Protein AF-A0A538ERB1-F1 (afdb_monomer_lite)

Radius of gyration: 22.75 Å; chains: 1; bounding box: 58×36×67 Å

pLDDT: mean 73.09, std 12.33, range [39.16, 92.81]

Secondary structure (DSSP, 8-state):
-----------HHHHHHHHHHHHHHHHHHHHHHHHHHHH--SHHHHHHHHHHHHHHHHHHHHHHT-HHHHHHHHHHHHHHHHTT---TTHHHHHHHHHHHHHHHHHHHHHHHHHSSTHHHHHHHHHHHHHHHHHHHHHHHHHHHHHHHHHHHHHHHHHHHHHTT---HHHHHHHHHS-HHHHHHHHHHHTTT--STTHHHHHHHHHHHH---HHHHHHHHHHHHHHHTS-S-HHHHTHHHH-

Structure (mmCIF, N/CA/C/O backbone):
data_AF-A0A538ERB1-F1
#
_entry.id   AF-A0A538ERB1-F1
#
loop_
_atom_site.group_PDB
_atom_site.id
_atom_site.type_symbol
_atom_site.label_atom_id
_atom_site.label_alt_id
_atom_site.label_comp_id
_atom_site.label_asym_id
_atom_site.label_entity_id
_atom_site.label_seq_id
_atom_site.pdbx_PDB_ins_code
_atom_site.Cartn_x
_atom_site.Cartn_y
_atom_site.Cartn_z
_atom_site.occupancy
_atom_site.B_iso_or_equiv
_atom_site.auth_seq_id
_atom_site.auth_comp_id
_atom_site.auth_asym_id
_atom_site.auth_atom_id
_atom_site.pdbx_PDB_model_num
ATOM 1 N N . MET A 1 1 ? -31.611 -10.141 26.441 1.00 48.50 1 MET A N 1
ATOM 2 C CA . MET A 1 1 ? -30.825 -10.683 25.314 1.00 48.50 1 MET A CA 1
ATOM 3 C C . MET A 1 1 ? -31.776 -11.060 24.185 1.00 48.50 1 MET A C 1
ATOM 5 O O . MET A 1 1 ? -32.546 -11.992 24.370 1.00 48.50 1 MET A O 1
ATOM 9 N N . PRO A 1 2 ? -31.724 -10.388 23.029 1.00 40.97 2 PRO A N 1
ATOM 10 C CA . PRO A 1 2 ? -31.857 -11.066 21.752 1.00 40.97 2 PRO A CA 1
ATOM 11 C C . PRO A 1 2 ? -30.482 -11.048 21.083 1.00 40.97 2 PRO A C 1
ATOM 13 O O . PRO A 1 2 ? -29.950 -9.987 20.757 1.00 40.97 2 PRO A O 1
ATOM 16 N N . GLY A 1 3 ? -29.883 -12.230 20.941 1.00 46.34 3 GLY A N 1
ATOM 17 C CA . GLY A 1 3 ? -28.671 -12.429 20.157 1.00 46.34 3 GLY A CA 1
ATOM 18 C C . GLY A 1 3 ? -28.975 -12.150 18.692 1.00 46.34 3 GLY A C 1
ATOM 19 O O . GLY A 1 3 ? -29.448 -13.027 17.976 1.00 46.34 3 GLY A O 1
ATOM 20 N N . GLY A 1 4 ? -28.740 -10.914 18.259 1.00 39.16 4 GLY A N 1
ATOM 21 C CA . GLY A 1 4 ? -28.732 -10.573 16.847 1.00 39.16 4 GLY A CA 1
ATOM 22 C C . GLY A 1 4 ? -27.549 -11.277 16.203 1.00 39.16 4 GLY A C 1
ATOM 23 O O . GLY A 1 4 ? -26.403 -10.877 16.399 1.00 39.16 4 GLY A O 1
ATOM 24 N N . THR A 1 5 ? -27.817 -12.339 15.452 1.00 44.59 5 THR A N 1
ATOM 25 C CA . THR A 1 5 ? -26.859 -12.878 14.498 1.00 44.59 5 THR A CA 1
ATOM 26 C C . THR A 1 5 ? -26.503 -11.743 13.541 1.00 44.59 5 THR A C 1
ATOM 28 O O . THR A 1 5 ? -27.314 -11.321 12.719 1.00 44.59 5 THR A O 1
ATOM 31 N N . VAL A 1 6 ? -25.296 -11.187 13.670 1.00 51.69 6 VAL A N 1
ATOM 32 C CA . VAL A 1 6 ? -24.748 -10.290 12.651 1.00 51.69 6 VAL A CA 1
ATOM 33 C C . VAL A 1 6 ? -24.529 -11.161 11.425 1.00 51.69 6 VAL A C 1
ATOM 35 O O . VAL A 1 6 ? -23.493 -11.803 11.272 1.00 51.69 6 VAL A O 1
ATOM 38 N N . THR A 1 7 ? -25.538 -11.259 10.566 1.00 48.78 7 THR A N 1
ATOM 39 C CA . THR A 1 7 ? -25.387 -11.914 9.276 1.00 48.78 7 THR A CA 1
ATOM 40 C C . THR A 1 7 ? -24.384 -11.083 8.487 1.00 48.78 7 THR A C 1
ATOM 42 O O . THR A 1 7 ? -24.706 -9.988 8.023 1.00 48.78 7 THR A O 1
ATOM 45 N N . LEU A 1 8 ? -23.156 -11.592 8.357 1.00 58.25 8 LEU A N 1
ATOM 46 C CA . LEU A 1 8 ? -22.090 -11.077 7.491 1.00 58.25 8 LEU A CA 1
ATOM 47 C C . LEU A 1 8 ? -22.465 -11.274 6.010 1.00 58.25 8 LEU A C 1
ATOM 49 O O . LEU A 1 8 ? -21.729 -11.864 5.222 1.00 58.25 8 LEU A O 1
ATOM 53 N N . GLN A 1 9 ? -23.659 -10.838 5.618 1.00 72.44 9 GLN A N 1
ATOM 54 C CA . GLN A 1 9 ? -24.102 -10.895 4.240 1.00 72.44 9 GLN A CA 1
ATOM 55 C C . GLN A 1 9 ? -23.585 -9.659 3.515 1.00 72.44 9 GLN A C 1
ATOM 57 O O . GLN A 1 9 ? -23.969 -8.520 3.790 1.00 72.44 9 GLN A O 1
ATOM 62 N N . TRP A 1 10 ? -22.679 -9.916 2.578 1.00 75.00 10 TRP A N 1
ATOM 63 C CA . TRP A 1 10 ? -22.166 -8.923 1.652 1.00 75.00 10 TRP A CA 1
ATOM 64 C C . TRP A 1 10 ? -23.320 -8.401 0.798 1.00 75.00 10 TRP A C 1
ATOM 66 O O . TRP A 1 10 ? -24.007 -9.176 0.120 1.00 75.00 10 TRP A O 1
ATOM 76 N N . THR A 1 11 ? -23.510 -7.089 0.823 1.00 85.44 11 THR A N 1
ATOM 77 C CA . THR A 1 11 ? -24.457 -6.367 -0.028 1.00 85.44 11 THR A CA 1
ATOM 78 C C . THR A 1 11 ? -24.036 -6.472 -1.493 1.00 85.44 11 THR A C 1
ATOM 80 O O . THR A 1 11 ? -22.859 -6.664 -1.806 1.00 85.44 11 THR A O 1
ATOM 83 N N . ALA A 1 12 ? -24.985 -6.309 -2.416 1.00 84.38 12 ALA A N 1
ATOM 84 C CA . ALA A 1 12 ? -24.693 -6.323 -3.851 1.00 84.38 12 ALA A CA 1
ATOM 85 C C . ALA A 1 12 ? -23.616 -5.287 -4.234 1.00 84.38 12 ALA A C 1
ATOM 87 O O . ALA A 1 12 ? -22.690 -5.601 -4.977 1.00 84.38 12 ALA A O 1
ATOM 88 N N . ALA A 1 13 ? -23.672 -4.088 -3.645 1.00 83.00 13 ALA A N 1
ATOM 89 C CA . ALA A 1 13 ? -22.680 -3.037 -3.867 1.00 83.00 13 ALA A CA 1
ATOM 90 C C . ALA A 1 13 ? -21.261 -3.444 -3.427 1.00 83.00 13 ALA A C 1
ATOM 92 O O . ALA A 1 13 ? -20.282 -3.073 -4.069 1.00 83.00 13 ALA A O 1
ATOM 93 N N . GLU A 1 14 ? -21.124 -4.217 -2.349 1.00 82.75 14 GLU A N 1
ATOM 94 C CA . GLU A 1 14 ? -19.817 -4.702 -1.892 1.00 82.75 14 GLU A CA 1
ATOM 95 C C . GLU A 1 14 ? -19.271 -5.807 -2.774 1.00 82.75 14 GLU A C 1
ATOM 97 O O . GLU A 1 14 ? -18.076 -5.818 -3.046 1.00 82.75 14 GLU A O 1
ATOM 102 N N . ARG A 1 15 ? -20.139 -6.701 -3.256 1.00 86.31 15 ARG A N 1
ATOM 103 C CA . ARG A 1 15 ? -19.747 -7.748 -4.204 1.00 86.31 15 ARG A CA 1
ATOM 104 C C . ARG A 1 15 ? -19.236 -7.137 -5.503 1.00 86.31 15 ARG A C 1
ATOM 106 O O . ARG A 1 15 ? -18.187 -7.555 -5.968 1.00 86.31 15 ARG A O 1
ATOM 113 N N . VAL A 1 16 ? -19.908 -6.102 -6.014 1.00 88.12 16 VAL A N 1
ATOM 114 C CA . VAL A 1 16 ? -19.471 -5.354 -7.208 1.00 88.12 16 VAL A CA 1
ATOM 115 C C . VAL A 1 16 ? -18.130 -4.647 -6.976 1.00 88.12 16 VAL A C 1
ATOM 117 O O . VAL A 1 16 ? -17.252 -4.663 -7.835 1.00 88.12 16 VAL A O 1
ATOM 120 N N . ARG A 1 17 ? -17.929 -4.038 -5.801 1.00 85.50 17 ARG A N 1
ATOM 121 C CA . ARG A 1 17 ? -16.639 -3.413 -5.460 1.00 85.50 17 ARG A CA 1
ATOM 122 C C . ARG A 1 17 ? -15.519 -4.442 -5.353 1.00 85.50 17 ARG A C 1
ATOM 124 O O . ARG A 1 17 ? -14.443 -4.219 -5.894 1.00 85.50 17 ARG A O 1
ATOM 131 N N . LEU A 1 18 ? -15.773 -5.560 -4.678 1.00 88.38 18 LEU A N 1
ATOM 132 C CA . LEU A 1 18 ? -14.814 -6.651 -4.536 1.00 88.38 18 LEU A CA 1
ATOM 133 C C . LEU A 1 18 ? -14.472 -7.259 -5.900 1.00 88.38 18 LEU A C 1
ATOM 135 O O . LEU A 1 18 ? -13.298 -7.458 -6.193 1.00 88.38 18 LEU A O 1
ATOM 139 N N . SER A 1 19 ? -15.471 -7.495 -6.754 1.00 90.00 19 SER A N 1
ATOM 140 C CA . SER A 1 19 ? -15.237 -8.011 -8.102 1.00 90.00 19 SER A CA 1
ATOM 141 C C . SER A 1 19 ? -14.423 -7.034 -8.943 1.00 90.00 19 SER A C 1
ATOM 143 O O . SER A 1 19 ? -13.535 -7.472 -9.659 1.00 90.00 19 SER A O 1
ATOM 145 N N . GLY A 1 20 ? -14.659 -5.722 -8.821 1.00 91.50 20 GLY A N 1
ATOM 146 C CA . GLY A 1 20 ? -13.842 -4.698 -9.482 1.00 91.50 20 GLY A CA 1
ATOM 147 C C . GLY A 1 20 ? -12.380 -4.706 -9.021 1.00 91.50 20 GLY A C 1
ATOM 148 O O . GLY A 1 20 ? -11.473 -4.633 -9.848 1.00 91.50 20 GLY A O 1
ATOM 149 N N . ILE A 1 21 ? -12.143 -4.862 -7.714 1.00 90.69 21 ILE A N 1
ATOM 150 C CA . ILE A 1 21 ? -10.794 -5.006 -7.144 1.00 90.69 21 ILE A CA 1
ATOM 151 C C . ILE A 1 21 ? -10.100 -6.246 -7.716 1.00 90.69 21 ILE A C 1
ATOM 153 O O . ILE A 1 21 ? -9.012 -6.134 -8.276 1.00 90.69 21 ILE A O 1
ATOM 157 N N . VAL A 1 22 ? -10.743 -7.414 -7.626 1.00 91.12 22 VAL A N 1
ATOM 158 C CA . VAL A 1 22 ? -10.180 -8.678 -8.124 1.00 91.12 22 VAL A CA 1
ATOM 159 C C . VAL A 1 22 ? -9.929 -8.606 -9.629 1.00 91.12 22 VAL A C 1
ATOM 161 O O . VAL A 1 22 ? -8.850 -8.973 -10.081 1.00 91.12 22 VAL A O 1
ATOM 164 N N . ALA A 1 23 ? -10.878 -8.072 -10.401 1.00 92.81 23 ALA A N 1
ATOM 165 C CA . ALA A 1 23 ? -10.728 -7.901 -11.842 1.00 92.81 23 ALA A CA 1
ATOM 166 C C . ALA A 1 23 ? -9.528 -7.012 -12.195 1.00 92.81 23 ALA A C 1
ATOM 168 O O . ALA A 1 23 ? -8.791 -7.333 -13.121 1.00 92.81 23 ALA A O 1
ATOM 169 N N . THR A 1 24 ? -9.295 -5.936 -11.436 1.00 91.06 24 THR A N 1
ATOM 170 C CA . THR A 1 24 ? -8.144 -5.045 -11.654 1.00 91.06 24 THR A CA 1
ATOM 171 C C . THR A 1 24 ? -6.827 -5.773 -11.382 1.00 91.06 24 THR A C 1
ATOM 173 O O . THR A 1 24 ? -5.917 -5.709 -12.201 1.00 91.06 24 THR A O 1
ATOM 176 N N . VAL A 1 25 ? -6.732 -6.515 -10.273 1.00 89.19 25 VAL A N 1
ATOM 177 C CA . VAL A 1 25 ? -5.529 -7.296 -9.920 1.00 89.19 25 VAL A CA 1
ATOM 178 C C . VAL A 1 25 ? -5.225 -8.362 -10.974 1.00 89.19 25 VAL A C 1
ATOM 180 O O . VAL A 1 25 ? -4.077 -8.505 -11.401 1.00 89.19 25 VAL A O 1
ATOM 183 N N . VAL A 1 26 ? -6.254 -9.082 -11.429 1.00 89.94 26 VAL A N 1
ATOM 184 C CA . VAL A 1 26 ? -6.122 -10.083 -12.496 1.00 89.94 26 VAL A CA 1
ATOM 185 C C . VAL A 1 26 ? -5.686 -9.421 -13.802 1.00 89.94 26 VAL A C 1
ATOM 187 O O . VAL A 1 26 ? -4.769 -9.918 -14.447 1.00 89.94 26 VAL A O 1
ATOM 190 N N . ALA A 1 27 ? -6.285 -8.289 -14.180 1.00 89.81 27 ALA A N 1
ATOM 191 C CA . ALA A 1 27 ? -5.921 -7.572 -15.399 1.00 89.81 27 ALA A CA 1
ATOM 192 C C . ALA A 1 27 ? -4.461 -7.088 -15.383 1.00 89.81 27 ALA A C 1
ATOM 194 O O . ALA A 1 27 ? -3.771 -7.235 -16.389 1.00 89.81 27 ALA A O 1
ATOM 195 N N . LEU A 1 28 ? -3.974 -6.568 -14.249 1.00 86.50 28 LEU A N 1
ATOM 196 C CA . LEU A 1 28 ? -2.575 -6.154 -14.088 1.00 86.50 28 LEU A CA 1
ATOM 197 C C . LEU A 1 28 ? -1.613 -7.339 -14.222 1.00 86.50 28 LEU A C 1
ATOM 199 O O . LEU A 1 28 ? -0.644 -7.252 -14.972 1.00 86.50 28 LEU A O 1
ATOM 203 N N . ASN A 1 29 ? -1.931 -8.473 -13.590 1.00 85.06 29 ASN A N 1
ATOM 204 C CA . ASN A 1 29 ? -1.136 -9.695 -13.722 1.00 85.06 29 ASN A CA 1
ATOM 205 C C . ASN A 1 29 ? -1.105 -10.186 -15.173 1.00 85.06 29 ASN A C 1
ATOM 207 O O . ASN A 1 29 ? -0.035 -10.442 -15.719 1.00 85.06 29 ASN A O 1
ATOM 211 N N . VAL A 1 30 ? -2.268 -10.279 -15.824 1.00 87.38 30 VAL A N 1
ATOM 212 C CA . VAL A 1 30 ? -2.358 -10.687 -17.233 1.00 87.38 30 VAL A CA 1
ATOM 213 C C . VAL A 1 30 ? -1.543 -9.747 -18.119 1.00 87.38 30 VAL A C 1
ATOM 215 O O . VAL A 1 30 ? -0.826 -10.226 -18.995 1.00 87.38 30 VAL A O 1
ATOM 218 N N . ALA A 1 31 ? -1.593 -8.434 -17.881 1.00 85.81 31 ALA A N 1
ATOM 219 C CA . ALA A 1 31 ? -0.782 -7.466 -18.611 1.00 85.81 31 ALA A CA 1
ATOM 220 C C . ALA A 1 31 ? 0.724 -7.688 -18.386 1.00 85.81 31 ALA A C 1
ATOM 222 O O . ALA A 1 31 ? 1.470 -7.742 -19.363 1.00 85.81 31 ALA A O 1
ATOM 223 N N . GLY A 1 32 ? 1.162 -7.882 -17.137 1.00 81.06 32 GLY A N 1
ATOM 224 C CA . GLY A 1 32 ? 2.560 -8.157 -16.791 1.00 81.06 32 GLY A CA 1
ATOM 225 C C . GLY A 1 32 ? 3.095 -9.426 -17.463 1.00 81.06 32 GLY A C 1
ATOM 226 O O . GLY A 1 32 ? 4.120 -9.381 -18.144 1.00 81.06 32 GLY A O 1
ATOM 227 N N . TRP A 1 33 ? 2.353 -10.534 -17.368 1.00 79.44 33 TRP A N 1
ATOM 228 C CA . TRP A 1 33 ? 2.701 -11.804 -18.017 1.00 79.44 33 TRP A CA 1
ATOM 229 C C . TRP A 1 33 ? 2.681 -11.714 -19.546 1.00 79.44 33 TRP A C 1
ATOM 231 O O . TRP A 1 33 ? 3.584 -12.225 -20.205 1.00 79.44 33 TRP A O 1
ATOM 241 N N . SER A 1 34 ? 1.691 -11.034 -20.129 1.00 82.38 34 SER A N 1
ATOM 242 C CA . SER A 1 34 ? 1.611 -10.852 -21.586 1.00 82.38 34 SER A CA 1
ATOM 243 C C . SER A 1 34 ? 2.798 -10.048 -22.111 1.00 82.38 34 SER A C 1
ATOM 245 O O . SER A 1 34 ? 3.383 -10.394 -23.135 1.00 82.38 34 SER A O 1
ATOM 247 N N . LEU A 1 35 ? 3.189 -8.998 -21.388 1.00 78.50 35 LEU A N 1
ATOM 248 C CA . LEU A 1 35 ? 4.326 -8.153 -21.733 1.00 78.50 35 LEU A CA 1
ATOM 249 C C . LEU A 1 35 ? 5.656 -8.911 -21.579 1.00 78.50 35 LEU A C 1
ATOM 251 O O . LEU A 1 35 ? 6.529 -8.791 -22.438 1.00 78.50 35 LEU A O 1
ATOM 255 N N . TYR A 1 36 ? 5.779 -9.753 -20.548 1.00 75.50 36 TYR A N 1
ATOM 256 C CA . TYR A 1 36 ? 6.907 -10.669 -20.371 1.00 75.50 36 TYR A CA 1
ATOM 257 C C . TYR A 1 36 ? 7.042 -11.633 -21.560 1.00 75.50 36 TYR A C 1
ATOM 259 O O . TYR A 1 36 ? 8.113 -11.718 -22.165 1.00 75.50 36 TYR A O 1
ATOM 267 N N . LEU A 1 37 ? 5.957 -12.313 -21.944 1.00 76.81 37 LEU A N 1
ATOM 268 C CA . LEU A 1 37 ? 5.959 -13.274 -23.056 1.00 76.81 37 LEU A CA 1
ATOM 269 C C . LEU A 1 37 ? 6.217 -12.594 -24.407 1.00 76.81 37 LEU A C 1
ATOM 271 O O . LEU A 1 37 ? 6.881 -13.162 -25.268 1.00 76.81 37 LEU A O 1
ATOM 275 N N . TYR A 1 38 ? 5.736 -11.363 -24.589 1.00 79.00 38 TYR A N 1
ATOM 276 C CA . TYR A 1 38 ? 5.955 -10.603 -25.817 1.00 79.00 38 TYR A CA 1
ATOM 277 C C . TYR A 1 38 ? 7.434 -10.250 -26.042 1.00 79.00 38 TYR A C 1
ATOM 279 O O . TYR A 1 38 ? 7.918 -10.320 -27.172 1.00 79.00 38 TYR A O 1
ATOM 287 N N . TYR A 1 39 ? 8.174 -9.891 -24.988 1.00 72.50 39 TYR A N 1
ATOM 288 C CA . TYR A 1 39 ? 9.574 -9.461 -25.116 1.00 72.50 39 TYR A CA 1
ATOM 289 C C . TYR A 1 39 ? 10.609 -10.585 -24.975 1.00 72.50 39 TYR A C 1
ATOM 291 O O . TYR A 1 39 ? 11.764 -10.403 -25.361 1.00 72.50 39 TYR A O 1
ATOM 299 N N . THR A 1 40 ? 10.226 -11.760 -24.478 1.00 68.25 40 THR A N 1
ATOM 300 C CA . THR A 1 40 ? 11.132 -12.904 -24.294 1.00 68.25 40 THR A CA 1
ATOM 301 C C . THR A 1 40 ? 11.165 -13.809 -25.533 1.00 68.25 40 THR A C 1
ATOM 303 O O . THR A 1 40 ? 10.709 -14.945 -25.527 1.00 68.25 40 THR A O 1
ATOM 306 N N . GLN A 1 41 ? 11.743 -13.299 -26.626 1.00 67.12 41 GLN A N 1
ATOM 307 C CA . GLN A 1 41 ? 11.814 -14.000 -27.925 1.00 67.12 41 GLN A CA 1
ATOM 308 C C . GLN A 1 41 ? 12.958 -15.036 -28.030 1.00 67.12 41 GLN A C 1
ATOM 310 O O . GLN A 1 41 ? 13.049 -15.759 -29.020 1.00 67.12 41 GLN A O 1
ATOM 315 N N . SER A 1 42 ? 13.852 -15.125 -27.036 1.00 68.62 42 SER A N 1
ATOM 316 C CA . SER A 1 42 ? 14.953 -16.101 -26.995 1.00 68.62 42 SER A CA 1
ATOM 317 C C . SER A 1 42 ? 15.037 -16.792 -25.635 1.00 68.62 42 SER A C 1
ATOM 319 O O . SER A 1 42 ? 14.717 -16.193 -24.610 1.00 68.62 42 SER A O 1
ATOM 321 N N . LEU A 1 43 ? 15.503 -18.047 -25.607 1.00 66.56 43 LEU A N 1
ATOM 322 C CA . LEU A 1 43 ? 15.562 -18.855 -24.380 1.00 66.56 43 LEU A CA 1
ATOM 323 C C . LEU A 1 43 ? 16.476 -18.234 -23.306 1.00 66.56 43 LEU A C 1
ATOM 325 O O . LEU A 1 43 ? 16.177 -18.306 -22.117 1.00 66.56 43 LEU A O 1
ATOM 329 N N . THR A 1 44 ? 17.558 -17.573 -23.727 1.00 67.31 44 THR A N 1
ATOM 330 C CA . THR A 1 44 ? 18.505 -16.871 -22.847 1.00 67.31 44 THR A CA 1
ATOM 331 C C . THR A 1 44 ? 17.910 -15.591 -22.258 1.00 67.31 44 THR A C 1
ATOM 333 O O . THR A 1 44 ? 18.131 -15.289 -21.088 1.00 67.31 44 THR A O 1
ATOM 336 N N . ALA A 1 45 ? 17.129 -14.839 -23.043 1.00 64.75 45 ALA A N 1
ATOM 337 C CA . ALA A 1 45 ? 16.405 -13.676 -22.534 1.00 64.75 45 ALA A CA 1
ATOM 338 C C . ALA A 1 45 ? 15.254 -14.108 -21.612 1.00 64.75 45 ALA A C 1
ATOM 340 O O . ALA A 1 45 ? 15.058 -13.517 -20.554 1.00 64.75 45 ALA A O 1
ATOM 341 N N . ALA A 1 46 ? 14.539 -15.177 -21.976 1.00 67.56 46 ALA A N 1
ATOM 342 C CA . ALA A 1 46 ? 13.453 -15.744 -21.186 1.00 67.56 46 ALA A CA 1
ATOM 343 C C . ALA A 1 46 ? 13.926 -16.211 -19.803 1.00 67.56 46 ALA A C 1
ATOM 345 O O . ALA A 1 46 ? 13.273 -15.906 -18.807 1.00 67.56 46 ALA A O 1
ATOM 346 N N . SER A 1 47 ? 15.075 -16.892 -19.712 1.00 69.38 47 SER A N 1
ATOM 347 C CA . SER A 1 47 ? 15.605 -17.396 -18.438 1.00 69.38 47 SER A CA 1
ATOM 348 C C . SER A 1 47 ? 16.077 -16.279 -17.501 1.00 69.38 47 SER A C 1
ATOM 350 O O . SER A 1 47 ? 15.747 -16.303 -16.314 1.00 69.38 47 SER A O 1
ATOM 352 N N . ALA A 1 48 ? 16.771 -15.261 -18.022 1.00 68.75 48 ALA A N 1
ATOM 353 C CA . ALA A 1 48 ? 17.184 -14.096 -17.237 1.00 68.75 48 ALA A CA 1
ATOM 354 C C . ALA A 1 48 ? 15.972 -13.304 -16.710 1.00 68.75 48 ALA A C 1
ATOM 356 O O . ALA A 1 48 ? 15.913 -12.965 -15.526 1.00 68.75 48 ALA A O 1
ATOM 357 N N . PHE A 1 49 ? 14.963 -13.078 -17.558 1.00 68.94 49 PHE A N 1
ATOM 358 C CA . PHE A 1 49 ? 13.720 -12.430 -17.144 1.00 68.94 49 PHE A CA 1
ATOM 359 C C . PHE A 1 49 ? 12.889 -13.286 -16.189 1.00 68.94 49 PHE A C 1
ATOM 361 O O . PHE A 1 49 ? 12.253 -12.735 -15.296 1.00 68.94 49 PHE A O 1
ATOM 368 N N . ALA A 1 50 ? 12.876 -14.612 -16.347 1.00 74.75 50 ALA A N 1
ATOM 369 C CA . ALA A 1 50 ? 12.176 -15.509 -15.428 1.00 74.75 50 ALA A CA 1
ATOM 370 C C . ALA A 1 50 ? 12.783 -15.424 -14.023 1.00 74.75 50 ALA A C 1
ATOM 372 O O . ALA A 1 50 ? 12.048 -15.342 -13.040 1.00 74.75 50 ALA A O 1
ATOM 373 N N . GLY A 1 51 ? 14.117 -15.389 -13.927 1.00 76.62 51 GLY A N 1
ATOM 374 C CA . GLY A 1 51 ? 14.828 -15.200 -12.662 1.00 76.62 51 GLY A CA 1
ATOM 375 C C . GLY A 1 51 ? 14.526 -13.843 -12.023 1.00 76.62 51 GLY A C 1
ATOM 376 O O . GLY A 1 51 ? 14.136 -13.791 -10.857 1.00 76.62 51 GLY A O 1
ATOM 377 N N . ALA A 1 52 ? 14.633 -12.756 -12.794 1.00 74.50 52 ALA A N 1
ATOM 378 C CA . ALA A 1 52 ? 14.330 -11.406 -12.315 1.00 74.50 52 ALA A CA 1
ATOM 379 C C . ALA A 1 52 ? 12.856 -11.241 -11.907 1.00 74.50 52 ALA A C 1
ATOM 381 O O . ALA A 1 52 ? 12.580 -10.671 -10.858 1.00 74.50 52 ALA A O 1
ATOM 382 N N . GLY A 1 53 ? 11.918 -11.784 -12.690 1.00 76.75 53 GLY A N 1
ATOM 383 C CA . GLY A 1 53 ? 10.483 -11.761 -12.402 1.00 76.75 53 GLY A CA 1
ATOM 384 C C . GLY A 1 53 ? 10.109 -12.604 -11.185 1.00 76.75 53 GLY A C 1
ATOM 385 O O . GLY A 1 53 ? 9.332 -12.159 -10.349 1.00 76.75 53 GLY A O 1
ATOM 386 N N . THR A 1 54 ? 10.715 -13.783 -11.020 1.00 80.75 54 THR A N 1
ATOM 387 C CA . THR A 1 54 ? 10.506 -14.615 -9.822 1.00 80.75 54 THR A CA 1
ATOM 388 C C . THR A 1 54 ? 11.027 -13.910 -8.576 1.00 80.75 54 THR A C 1
ATOM 390 O O . THR A 1 54 ? 10.340 -13.864 -7.557 1.00 80.75 54 THR A O 1
ATOM 393 N N . LEU A 1 55 ? 12.226 -13.326 -8.656 1.00 80.94 55 LEU A N 1
ATOM 394 C CA . LEU A 1 55 ? 12.796 -12.558 -7.555 1.00 80.94 55 LEU A CA 1
ATOM 395 C C . LEU A 1 55 ? 11.924 -11.342 -7.232 1.00 80.94 55 LEU A C 1
ATOM 397 O O . LEU A 1 55 ? 11.636 -11.105 -6.064 1.00 80.94 55 LEU A O 1
ATOM 401 N N . ALA A 1 56 ? 11.453 -10.627 -8.254 1.00 78.56 56 ALA A N 1
ATOM 402 C CA . ALA A 1 56 ? 10.545 -9.503 -8.096 1.00 78.56 56 ALA A CA 1
ATOM 403 C C . ALA A 1 56 ? 9.247 -9.901 -7.394 1.00 78.56 56 ALA A C 1
ATOM 405 O O . ALA A 1 56 ? 8.861 -9.266 -6.418 1.00 78.56 56 ALA A O 1
ATOM 406 N N . TYR A 1 57 ? 8.638 -11.005 -7.819 1.00 81.50 57 TYR A N 1
ATOM 407 C CA . TYR A 1 57 ? 7.404 -11.523 -7.241 1.00 81.50 57 TYR A CA 1
ATOM 408 C C . TYR A 1 57 ? 7.584 -11.944 -5.775 1.00 81.50 57 TYR A C 1
ATOM 410 O O . TYR A 1 57 ? 6.780 -11.593 -4.915 1.00 81.50 57 TYR A O 1
ATOM 418 N N . VAL A 1 58 ? 8.675 -12.647 -5.449 1.00 86.06 58 VAL A N 1
ATOM 419 C CA . VAL A 1 58 ? 8.980 -13.056 -4.066 1.00 86.06 58 VAL A CA 1
ATOM 420 C C . VAL A 1 58 ? 9.284 -11.847 -3.181 1.00 86.06 58 VAL A C 1
ATOM 422 O O . VAL A 1 58 ? 8.800 -11.781 -2.049 1.00 86.06 58 VAL A O 1
ATOM 425 N N . LEU A 1 59 ? 10.066 -10.886 -3.681 1.00 83.25 59 LEU A N 1
ATOM 426 C CA . LEU A 1 59 ? 10.358 -9.645 -2.964 1.00 83.25 59 LEU A CA 1
ATOM 427 C C . LEU A 1 59 ? 9.093 -8.806 -2.762 1.00 83.25 59 LEU A C 1
ATOM 429 O O . LEU A 1 59 ? 8.909 -8.278 -1.671 1.00 83.25 59 LEU A O 1
ATOM 433 N N . GLY A 1 60 ? 8.203 -8.745 -3.755 1.00 82.69 60 GLY A N 1
ATOM 434 C CA . GLY A 1 60 ? 6.904 -8.081 -3.664 1.00 82.69 60 GLY A CA 1
ATOM 435 C C . GLY A 1 60 ? 5.982 -8.735 -2.634 1.00 82.69 60 GLY A C 1
ATOM 436 O O . GLY A 1 60 ? 5.409 -8.041 -1.797 1.00 82.69 60 GLY A O 1
ATOM 437 N N . ILE A 1 61 ? 5.900 -10.072 -2.617 1.00 84.38 61 ILE A N 1
ATOM 438 C CA . ILE A 1 61 ? 5.163 -10.809 -1.578 1.00 84.38 61 ILE A CA 1
ATOM 439 C C . ILE A 1 61 ? 5.734 -10.489 -0.199 1.00 84.38 61 ILE A C 1
ATOM 441 O O . ILE A 1 61 ? 4.976 -10.136 0.697 1.00 84.38 61 ILE A O 1
ATOM 445 N N . ARG A 1 62 ? 7.057 -10.594 -0.019 1.00 85.44 62 ARG A N 1
ATOM 446 C CA . ARG A 1 62 ? 7.716 -10.278 1.256 1.00 85.44 62 ARG A CA 1
ATOM 447 C C . ARG A 1 62 ? 7.403 -8.851 1.702 1.00 85.44 62 ARG A C 1
ATOM 449 O O . ARG A 1 62 ? 7.026 -8.659 2.850 1.00 85.44 62 ARG A O 1
ATOM 456 N N . HIS A 1 63 ? 7.546 -7.895 0.790 1.00 84.56 63 HIS A N 1
ATOM 457 C CA . HIS A 1 63 ? 7.298 -6.473 1.023 1.00 84.56 63 HIS A CA 1
ATOM 458 C C . HIS A 1 63 ? 5.860 -6.206 1.477 1.00 84.56 63 HIS A C 1
ATOM 460 O O . HIS A 1 63 ? 5.628 -5.465 2.424 1.00 84.56 63 HIS A O 1
ATOM 466 N N . ALA A 1 64 ? 4.877 -6.899 0.895 1.00 81.19 64 ALA A N 1
ATOM 467 C CA . ALA A 1 64 ? 3.483 -6.793 1.327 1.00 81.19 64 ALA A CA 1
ATOM 468 C C . ALA A 1 64 ? 3.247 -7.242 2.788 1.00 81.19 64 ALA A C 1
ATOM 470 O O . ALA A 1 64 ? 2.237 -6.859 3.384 1.00 81.19 64 ALA A O 1
ATOM 471 N N . PHE A 1 65 ? 4.152 -8.044 3.362 1.00 83.81 65 PHE A N 1
ATOM 472 C CA . PHE A 1 65 ? 4.109 -8.488 4.758 1.00 83.81 65 PHE A CA 1
ATOM 473 C C . PHE A 1 65 ? 4.951 -7.634 5.711 1.00 83.81 65 PHE A C 1
ATOM 475 O O . PHE A 1 65 ? 5.037 -7.969 6.897 1.00 83.81 65 PHE A O 1
ATOM 482 N N . ASP A 1 66 ? 5.554 -6.542 5.241 1.00 83.75 66 ASP A N 1
ATOM 483 C CA . ASP A 1 66 ? 6.295 -5.654 6.125 1.00 83.75 66 ASP A CA 1
ATOM 484 C C . ASP A 1 66 ? 5.359 -5.055 7.191 1.00 83.75 66 ASP A C 1
ATOM 486 O O . ASP A 1 66 ? 4.183 -4.739 6.967 1.00 83.75 66 ASP A O 1
ATOM 490 N N . ALA A 1 67 ? 5.874 -4.985 8.421 1.00 81.88 67 ALA A N 1
ATOM 491 C CA . ALA A 1 67 ? 5.062 -4.716 9.607 1.00 81.88 67 ALA A CA 1
ATOM 492 C C . ALA A 1 67 ? 4.390 -3.334 9.570 1.00 81.88 67 ALA A C 1
ATOM 494 O O . ALA A 1 67 ? 3.321 -3.143 10.148 1.00 81.88 67 ALA A O 1
ATOM 495 N N . ASP A 1 68 ? 5.006 -2.378 8.887 1.00 78.88 68 ASP A N 1
ATOM 496 C CA . ASP A 1 68 ? 4.509 -1.022 8.695 1.00 78.88 68 ASP A CA 1
ATOM 497 C C . ASP A 1 68 ? 3.311 -0.963 7.729 1.00 78.88 68 ASP A C 1
ATOM 499 O O . ASP A 1 68 ? 2.322 -0.289 8.032 1.00 78.88 68 ASP A O 1
ATOM 503 N N . HIS A 1 69 ? 3.337 -1.726 6.633 1.00 86.62 69 HIS A N 1
ATOM 504 C CA . HIS A 1 69 ? 2.226 -1.870 5.689 1.00 86.62 69 HIS A CA 1
ATOM 505 C C . HIS A 1 69 ? 1.017 -2.517 6.375 1.00 86.62 69 HIS A C 1
ATOM 507 O O . HIS A 1 69 ? -0.104 -2.000 6.298 1.00 86.62 69 HIS A O 1
ATOM 513 N N . ILE A 1 70 ? 1.248 -3.614 7.110 1.00 85.69 70 ILE A N 1
ATOM 514 C CA . ILE A 1 70 ? 0.198 -4.301 7.876 1.00 85.69 70 ILE A CA 1
ATOM 515 C C . ILE A 1 70 ? -0.395 -3.360 8.930 1.00 85.69 70 ILE A C 1
ATOM 517 O O . ILE A 1 70 ? -1.619 -3.242 9.012 1.00 85.69 70 ILE A O 1
ATOM 521 N N . ALA A 1 71 ? 0.444 -2.656 9.698 1.00 82.94 71 ALA A N 1
ATOM 522 C CA . ALA A 1 71 ? -0.017 -1.725 10.725 1.00 82.94 71 ALA A CA 1
ATOM 523 C C . ALA A 1 71 ? -0.875 -0.594 10.135 1.00 82.94 71 ALA A C 1
ATOM 525 O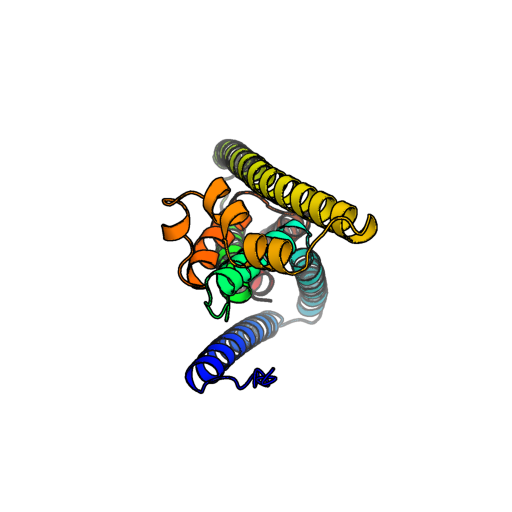 O . ALA A 1 71 ? -1.971 -0.335 10.627 1.00 82.94 71 ALA A O 1
ATOM 526 N N . ALA A 1 72 ? -0.440 0.033 9.037 1.00 82.12 72 ALA A N 1
ATOM 527 C CA . ALA A 1 72 ? -1.181 1.126 8.405 1.00 82.12 72 ALA A CA 1
ATOM 528 C C . ALA A 1 72 ? -2.567 0.692 7.884 1.00 82.12 72 ALA A C 1
ATOM 530 O O . ALA A 1 72 ? -3.559 1.426 8.023 1.00 82.12 72 ALA A O 1
ATOM 531 N N . ILE A 1 73 ? -2.652 -0.504 7.290 1.00 87.44 73 ILE A N 1
ATOM 532 C CA . ILE A 1 73 ? -3.915 -1.079 6.812 1.00 87.44 73 ILE A CA 1
ATOM 533 C C . ILE A 1 73 ? -4.815 -1.459 7.993 1.00 87.44 73 ILE A C 1
ATOM 535 O O . ILE A 1 73 ? -6.010 -1.142 7.958 1.00 87.44 73 ILE A O 1
ATOM 539 N N . ASP A 1 74 ? -4.276 -2.110 9.028 1.00 86.00 74 ASP A N 1
ATOM 540 C CA . ASP A 1 74 ? -5.040 -2.537 10.205 1.00 86.00 74 ASP A CA 1
ATOM 541 C C . ASP A 1 74 ? -5.604 -1.339 10.974 1.00 86.00 74 ASP A C 1
ATOM 543 O O . ASP A 1 74 ? -6.815 -1.267 11.198 1.00 86.00 74 ASP A O 1
ATOM 547 N N . ASP A 1 75 ? -4.774 -0.335 11.266 1.00 81.31 75 ASP A N 1
ATOM 548 C CA . ASP A 1 75 ? -5.187 0.871 11.987 1.00 81.31 75 ASP A CA 1
ATOM 549 C C . ASP A 1 75 ? -6.331 1.588 11.268 1.00 81.31 75 ASP A C 1
ATOM 551 O O . ASP A 1 75 ? -7.338 1.975 11.876 1.00 81.31 75 ASP A O 1
ATOM 555 N N . THR A 1 76 ? -6.225 1.711 9.944 1.00 81.94 76 THR A N 1
ATOM 556 C CA . THR A 1 76 ? -7.271 2.337 9.134 1.00 81.94 76 THR A CA 1
ATOM 557 C C . THR A 1 76 ? -8.543 1.494 9.098 1.00 81.94 76 THR A C 1
ATOM 559 O O . THR A 1 76 ? -9.650 2.024 9.248 1.00 81.94 76 THR A O 1
ATOM 562 N N . THR A 1 77 ? -8.406 0.178 8.945 1.00 85.75 77 THR A N 1
ATOM 563 C CA . THR A 1 77 ? -9.527 -0.770 8.942 1.00 85.75 77 THR A CA 1
ATOM 564 C C . THR A 1 77 ? -10.275 -0.712 10.271 1.00 85.75 77 THR A C 1
ATOM 566 O O . THR A 1 77 ? -11.495 -0.517 10.295 1.00 85.75 77 THR A O 1
ATOM 569 N N . ARG A 1 78 ? -9.548 -0.777 11.388 1.00 78.19 78 ARG A N 1
ATOM 570 C CA . ARG A 1 78 ? -10.086 -0.690 12.745 1.00 78.19 78 ARG A CA 1
ATOM 571 C C . ARG A 1 78 ? -10.750 0.657 12.997 1.00 78.19 78 ARG A C 1
ATOM 573 O O . ARG A 1 78 ? -11.856 0.703 13.538 1.00 78.19 78 ARG A O 1
ATOM 580 N N . LEU A 1 79 ? -10.143 1.756 12.549 1.00 76.44 79 LEU A N 1
ATOM 581 C CA . LEU A 1 79 ? -10.735 3.090 12.643 1.00 76.44 79 LEU A CA 1
ATOM 582 C C . LEU A 1 79 ? -12.058 3.195 11.871 1.00 76.44 79 LEU A C 1
ATOM 584 O O . LEU A 1 79 ? -13.006 3.816 12.356 1.00 76.44 79 LEU A O 1
ATOM 588 N N . MET A 1 80 ? -12.146 2.598 10.681 1.00 78.88 80 MET A N 1
ATOM 589 C CA . MET A 1 80 ? -13.378 2.568 9.889 1.00 78.88 80 MET A CA 1
ATOM 590 C C . MET A 1 80 ? -14.464 1.723 10.564 1.00 78.88 80 MET A C 1
ATOM 592 O O . MET A 1 80 ? -15.598 2.195 10.682 1.00 78.88 80 MET A O 1
ATOM 596 N N . LEU A 1 81 ? -14.117 0.537 11.074 1.00 80.44 81 LEU A N 1
ATOM 597 C CA . LEU A 1 81 ? -15.045 -0.334 11.804 1.00 80.44 81 LEU A CA 1
ATOM 598 C C . LEU A 1 81 ? -15.602 0.350 13.057 1.00 80.44 81 LEU A C 1
ATOM 600 O O . LEU A 1 81 ? -16.814 0.374 13.261 1.00 80.44 81 LEU A O 1
ATOM 604 N N . LEU A 1 82 ? -14.745 1.010 13.842 1.00 70.25 82 LEU A N 1
ATOM 605 C CA . LEU A 1 82 ? -15.157 1.780 15.025 1.00 70.25 82 LEU A CA 1
ATOM 606 C C . LEU A 1 82 ? -16.095 2.950 14.692 1.00 70.25 82 LEU A C 1
ATOM 608 O O . LEU A 1 82 ? -16.851 3.413 15.545 1.00 70.25 82 LEU A O 1
ATOM 612 N N . ARG A 1 83 ? -16.071 3.436 13.447 1.00 72.94 83 ARG A N 1
ATOM 613 C CA . ARG A 1 83 ? -16.983 4.471 12.937 1.00 72.94 83 ARG A CA 1
ATOM 614 C C . ARG A 1 83 ? -18.259 3.890 12.316 1.00 72.94 83 ARG A C 1
ATOM 616 O O . ARG A 1 83 ? -19.020 4.645 11.712 1.00 72.94 83 ARG A O 1
ATOM 623 N N . GLY A 1 84 ? -18.487 2.579 12.421 1.00 72.19 84 GLY A N 1
ATOM 624 C CA . GLY A 1 84 ? -19.608 1.884 11.784 1.00 72.19 84 GLY A CA 1
ATOM 625 C C . GLY A 1 84 ? -19.529 1.881 10.253 1.00 72.19 84 GLY A C 1
ATOM 626 O O . GLY A 1 84 ? -20.544 1.720 9.580 1.00 72.19 84 GLY A O 1
ATOM 627 N N . ARG A 1 85 ? -18.340 2.121 9.683 1.00 80.12 85 ARG A N 1
ATOM 628 C CA . ARG A 1 85 ? -18.096 2.079 8.236 1.00 80.12 85 ARG A CA 1
ATOM 629 C C . ARG A 1 85 ? -17.609 0.692 7.838 1.00 80.12 85 ARG A C 1
ATOM 631 O O . ARG A 1 85 ? -17.027 -0.032 8.638 1.00 80.12 85 ARG A O 1
ATOM 638 N N . ARG A 1 86 ? -17.813 0.351 6.567 1.00 81.94 86 ARG A N 1
ATOM 639 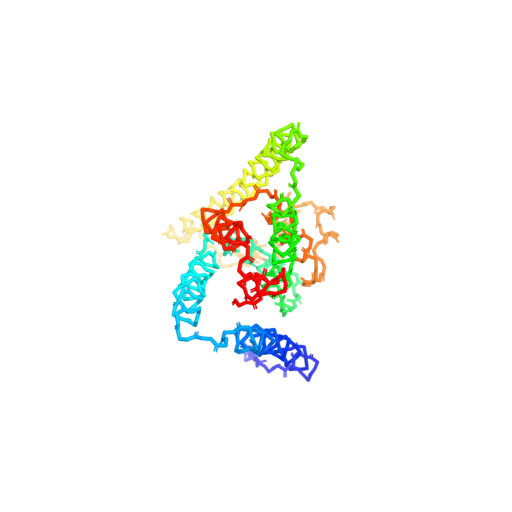C CA . ARG A 1 86 ? -17.365 -0.917 5.988 1.00 81.94 86 ARG A CA 1
ATOM 640 C C . ARG A 1 86 ? -16.043 -0.708 5.230 1.00 81.94 86 ARG A C 1
ATOM 642 O O . ARG A 1 86 ? -16.051 0.018 4.234 1.00 81.94 86 ARG A O 1
ATOM 649 N N . PRO A 1 87 ? -14.916 -1.283 5.684 1.00 85.38 87 PRO A N 1
ATOM 650 C CA . PRO A 1 87 ? -13.574 -1.019 5.150 1.00 85.38 87 PRO A CA 1
ATOM 651 C C . PRO A 1 87 ? -13.248 -1.845 3.892 1.00 85.38 87 PRO A C 1
ATOM 653 O O . PRO A 1 87 ? -12.195 -2.468 3.790 1.00 85.38 87 PRO A O 1
ATOM 656 N N . VAL A 1 88 ? -14.143 -1.877 2.901 1.00 87.38 88 VAL A N 1
ATOM 657 C CA . VAL A 1 88 ? -13.890 -2.635 1.662 1.00 87.38 88 VAL A CA 1
ATOM 658 C C . VAL A 1 88 ? -12.857 -1.891 0.812 1.00 87.38 88 VAL A C 1
ATOM 660 O O . VAL A 1 88 ? -13.054 -0.716 0.495 1.00 87.38 88 VAL A O 1
ATOM 663 N N . GLY A 1 89 ? -11.760 -2.563 0.454 1.00 86.75 89 GLY A N 1
ATOM 664 C CA . GLY A 1 89 ? -10.729 -2.048 -0.456 1.00 86.75 89 GLY A CA 1
ATOM 665 C C . GLY A 1 89 ? -9.660 -1.141 0.164 1.00 86.75 89 GLY A C 1
ATOM 666 O O . GLY A 1 89 ? -8.909 -0.531 -0.587 1.00 86.75 89 GLY A O 1
ATOM 667 N N . VAL A 1 90 ? -9.565 -1.047 1.497 1.00 90.50 90 VAL A N 1
ATOM 668 C CA . VAL A 1 90 ? -8.518 -0.264 2.198 1.00 90.50 90 VAL A CA 1
ATOM 669 C C . VAL A 1 90 ? -7.120 -0.690 1.739 1.00 90.50 90 VAL A C 1
ATOM 671 O O . VAL A 1 90 ? -6.359 0.144 1.255 1.00 90.50 90 VAL A O 1
ATOM 674 N N . GLY A 1 91 ? -6.823 -1.993 1.802 1.00 90.56 91 GLY A N 1
ATOM 675 C CA . GLY A 1 91 ? -5.541 -2.539 1.346 1.00 90.56 91 GLY A CA 1
ATOM 676 C C . GLY A 1 91 ? -5.308 -2.376 -0.159 1.00 90.56 91 GLY A C 1
ATOM 677 O O . GLY A 1 91 ? -4.204 -2.048 -0.567 1.00 90.56 91 GLY A O 1
ATOM 678 N N . PHE A 1 92 ? -6.350 -2.512 -0.986 1.00 91.31 92 PHE A N 1
ATOM 679 C CA . PHE A 1 92 ? -6.230 -2.323 -2.437 1.00 91.31 92 PHE A CA 1
ATOM 680 C C . PHE A 1 92 ? -5.825 -0.892 -2.803 1.00 91.31 92 PHE A C 1
ATOM 682 O O . PHE A 1 92 ? -4.891 -0.697 -3.572 1.00 91.31 92 PHE A O 1
ATOM 689 N N . PHE A 1 93 ? -6.500 0.120 -2.247 1.00 92.44 93 PHE A N 1
ATOM 690 C CA . PHE A 1 93 ? -6.149 1.512 -2.534 1.00 92.44 93 PHE A CA 1
ATOM 691 C C . PHE A 1 93 ? -4.773 1.875 -1.982 1.00 92.44 93 PHE A C 1
ATOM 693 O O . PHE A 1 93 ? -4.043 2.594 -2.656 1.00 92.44 93 PHE A O 1
ATOM 700 N N . PHE A 1 94 ? -4.407 1.348 -0.810 1.00 90.75 94 PHE A N 1
ATOM 701 C CA . PHE A 1 94 ? -3.056 1.486 -0.269 1.00 90.75 94 PHE A CA 1
ATOM 702 C C . PHE A 1 94 ? -1.997 0.931 -1.227 1.00 90.75 94 PHE A C 1
ATOM 704 O O . PHE A 1 94 ? -1.103 1.670 -1.633 1.00 90.75 94 PHE A O 1
ATOM 711 N N . ALA A 1 95 ? -2.155 -0.324 -1.659 1.00 89.00 95 ALA A N 1
ATOM 712 C CA . ALA A 1 95 ? -1.247 -0.970 -2.599 1.00 89.00 95 ALA A CA 1
ATOM 713 C C . ALA A 1 95 ? -1.176 -0.213 -3.934 1.00 89.00 95 ALA A C 1
ATOM 715 O O . ALA A 1 95 ? -0.088 0.091 -4.395 1.00 89.00 95 ALA A O 1
ATOM 716 N N . MET A 1 96 ? -2.313 0.195 -4.511 1.00 90.00 96 MET A N 1
ATOM 717 C CA . MET A 1 96 ? -2.339 0.986 -5.751 1.00 90.00 96 MET A CA 1
ATOM 718 C C . MET A 1 96 ? -1.580 2.313 -5.628 1.00 90.00 96 MET A C 1
ATOM 720 O O . MET A 1 96 ? -0.874 2.706 -6.557 1.00 90.00 96 MET A O 1
ATOM 724 N N . GLY A 1 97 ? -1.723 3.015 -4.500 1.00 90.00 97 GLY A N 1
ATOM 725 C CA . GLY A 1 97 ? -0.989 4.255 -4.241 1.00 90.00 97 GLY A CA 1
ATOM 726 C C . GLY A 1 97 ? 0.512 4.011 -4.177 1.00 90.00 97 GLY A C 1
ATOM 727 O O . GLY A 1 97 ? 1.279 4.686 -4.856 1.00 90.00 97 GLY A O 1
ATOM 728 N N . HIS A 1 98 ? 0.916 2.992 -3.426 1.00 88.12 98 HIS A N 1
ATOM 729 C CA . HIS A 1 98 ? 2.312 2.605 -3.277 1.00 88.12 98 HIS A CA 1
ATOM 730 C C . HIS A 1 98 ? 2.938 2.151 -4.611 1.00 88.12 98 HIS A C 1
ATOM 732 O O . HIS A 1 98 ? 3.935 2.720 -5.055 1.00 88.12 98 HIS A O 1
ATOM 738 N N . SER A 1 99 ? 2.290 1.230 -5.330 1.00 85.88 99 SER A N 1
ATOM 739 C CA . SER A 1 99 ? 2.730 0.747 -6.647 1.00 85.88 99 SER A CA 1
ATOM 740 C C . SER A 1 99 ? 2.825 1.858 -7.695 1.00 85.88 99 SER A C 1
ATOM 742 O O . SER A 1 99 ? 3.646 1.764 -8.602 1.00 85.88 99 SER A O 1
ATOM 744 N N . THR A 1 100 ? 2.033 2.933 -7.580 1.00 87.88 100 THR A N 1
ATOM 745 C CA . THR A 1 100 ? 2.153 4.096 -8.477 1.00 87.88 100 THR A CA 1
ATOM 746 C C . THR A 1 100 ? 3.523 4.761 -8.335 1.00 87.88 100 THR A C 1
ATOM 748 O O . THR A 1 100 ? 4.127 5.124 -9.343 1.00 87.88 100 THR A O 1
ATOM 751 N N . VAL A 1 101 ? 4.040 4.892 -7.108 1.00 84.56 101 VAL A N 1
ATOM 752 C CA . VAL A 1 101 ? 5.373 5.465 -6.871 1.00 84.56 101 VAL A CA 1
ATOM 753 C C . VAL A 1 101 ? 6.451 4.558 -7.446 1.00 84.56 101 VAL A C 1
ATOM 755 O O . VAL A 1 101 ? 7.292 5.032 -8.207 1.00 84.56 101 VAL A O 1
ATOM 758 N N . VAL A 1 102 ? 6.369 3.254 -7.163 1.00 82.19 102 VAL A N 1
ATOM 759 C CA . VAL A 1 102 ? 7.316 2.254 -7.678 1.00 82.19 102 VAL A CA 1
ATOM 760 C C . VAL A 1 102 ? 7.347 2.267 -9.208 1.00 82.19 102 VAL A C 1
ATOM 762 O O . VAL A 1 102 ? 8.421 2.282 -9.802 1.00 82.19 102 VAL A O 1
ATOM 765 N N . LEU A 1 103 ? 6.183 2.336 -9.862 1.00 83.12 103 LEU A N 1
ATOM 766 C CA . LEU A 1 103 ? 6.075 2.409 -11.320 1.00 83.12 103 LEU A CA 1
ATOM 767 C C . LEU A 1 103 ? 6.707 3.689 -11.889 1.00 83.12 103 LEU A C 1
ATOM 769 O O . LEU A 1 103 ? 7.427 3.638 -12.886 1.00 83.12 103 LEU A O 1
ATOM 773 N N . VAL A 1 104 ? 6.445 4.843 -11.269 1.00 83.62 104 VAL A N 1
ATOM 774 C CA . VAL A 1 104 ? 7.031 6.124 -11.693 1.00 83.62 104 VAL A CA 1
ATOM 775 C C . VAL A 1 104 ? 8.547 6.106 -11.512 1.00 83.62 104 VAL A C 1
ATOM 777 O O . VAL A 1 104 ? 9.274 6.505 -12.422 1.00 83.62 104 VAL A O 1
ATOM 780 N N . LEU A 1 105 ? 9.039 5.608 -10.379 1.00 78.50 105 LEU A N 1
ATOM 781 C CA . LEU A 1 105 ? 10.468 5.523 -10.100 1.00 78.50 105 LEU A CA 1
ATOM 782 C C . LEU A 1 105 ? 11.166 4.540 -11.050 1.00 78.50 105 LEU A C 1
ATOM 784 O O . LEU A 1 105 ? 12.218 4.869 -11.594 1.00 78.50 105 LEU A O 1
ATOM 788 N N . ALA A 1 106 ? 10.534 3.404 -11.352 1.00 77.56 106 ALA A N 1
ATOM 789 C CA . ALA A 1 106 ? 10.986 2.453 -12.366 1.00 77.56 106 ALA A CA 1
ATOM 790 C C . ALA A 1 106 ? 11.147 3.114 -13.745 1.00 77.56 106 ALA A C 1
ATOM 792 O O . ALA A 1 106 ? 12.176 2.951 -14.402 1.00 77.56 106 ALA A O 1
ATOM 793 N N . LEU A 1 107 ? 10.161 3.913 -14.172 1.00 77.81 107 LEU A N 1
ATOM 794 C CA . LEU A 1 107 ? 10.220 4.668 -15.428 1.00 77.81 107 LEU A CA 1
ATOM 795 C C . LEU A 1 107 ? 11.352 5.699 -15.436 1.00 77.81 107 LEU A C 1
ATOM 797 O O . LEU A 1 107 ? 12.095 5.791 -16.416 1.00 77.81 107 LEU A O 1
ATOM 801 N N . VAL A 1 108 ? 11.495 6.462 -14.348 1.00 77.12 108 VAL A N 1
ATOM 802 C CA . VAL A 1 108 ? 12.563 7.460 -14.196 1.00 77.12 108 VAL A CA 1
ATOM 803 C C . VAL A 1 108 ? 13.930 6.788 -14.273 1.00 77.12 108 VAL A C 1
ATOM 805 O O . VAL A 1 108 ? 14.787 7.248 -15.023 1.00 77.12 108 VAL A O 1
ATOM 808 N N . VAL A 1 109 ? 14.127 5.678 -13.559 1.00 73.06 109 VAL A N 1
ATOM 809 C CA . VAL A 1 109 ? 15.380 4.913 -13.558 1.00 73.06 109 VAL A CA 1
ATOM 810 C C . VAL A 1 109 ? 15.670 4.325 -14.938 1.00 73.06 109 VAL A C 1
ATOM 812 O O . VAL A 1 109 ? 16.790 4.466 -15.426 1.00 73.06 109 VAL A O 1
ATOM 815 N N . ALA A 1 110 ? 14.678 3.733 -15.606 1.00 72.50 110 ALA A N 1
ATOM 816 C CA . ALA A 1 110 ? 14.845 3.175 -16.946 1.00 72.50 110 ALA A CA 1
ATOM 817 C C . ALA A 1 110 ? 15.244 4.248 -17.978 1.00 72.50 110 ALA A C 1
ATOM 819 O O . ALA A 1 110 ? 16.108 4.012 -18.825 1.00 72.50 110 ALA A O 1
ATOM 820 N N . PHE A 1 111 ? 14.655 5.445 -17.900 1.00 72.56 111 PHE A N 1
ATOM 821 C CA . PHE A 1 111 ? 15.000 6.562 -18.784 1.00 72.56 111 PHE A CA 1
ATOM 822 C C . PHE A 1 111 ? 16.362 7.188 -18.438 1.00 72.56 111 PHE A C 1
ATOM 824 O O . PHE A 1 111 ? 17.159 7.495 -19.330 1.00 72.56 111 PHE A O 1
ATOM 831 N N . ALA A 1 112 ? 16.657 7.343 -17.147 1.00 70.25 112 ALA A N 1
ATOM 832 C CA . ALA A 1 112 ? 17.934 7.848 -16.652 1.00 70.25 112 ALA A CA 1
ATOM 833 C C . ALA A 1 112 ? 19.099 6.916 -17.009 1.00 70.25 112 ALA A C 1
ATOM 835 O O . ALA A 1 112 ? 20.157 7.397 -17.385 1.00 70.25 112 ALA A O 1
ATOM 836 N N . ALA A 1 113 ? 18.908 5.595 -16.961 1.00 67.50 113 ALA A N 1
ATOM 837 C CA . ALA A 1 113 ? 19.923 4.622 -17.371 1.00 67.50 113 ALA A CA 1
ATOM 838 C C . ALA A 1 113 ? 20.261 4.711 -18.870 1.00 67.50 113 ALA A C 1
ATOM 840 O O . ALA A 1 113 ? 21.365 4.366 -19.282 1.00 67.50 113 ALA A O 1
ATOM 841 N N . ARG A 1 114 ? 19.313 5.181 -19.693 1.00 66.69 114 ARG A N 1
ATOM 842 C CA . ARG A 1 114 ? 19.470 5.303 -21.148 1.00 66.69 114 ARG A CA 1
ATOM 843 C C . ARG A 1 114 ? 20.012 6.662 -21.592 1.00 66.69 114 ARG A C 1
ATOM 845 O O . ARG A 1 114 ? 20.571 6.773 -22.679 1.00 66.69 114 ARG A O 1
ATOM 852 N N . SER A 1 115 ? 19.826 7.698 -20.781 1.00 63.53 115 SER A N 1
ATOM 853 C CA . SER A 1 115 ? 20.352 9.035 -21.044 1.00 63.53 115 SER A CA 1
ATOM 854 C C . SER A 1 115 ? 21.689 9.210 -20.324 1.00 63.53 115 SER A C 1
ATOM 856 O O . SER A 1 115 ? 21.816 8.896 -19.150 1.00 63.53 115 SER A O 1
ATOM 858 N N . ALA A 1 116 ? 22.705 9.774 -20.983 1.00 55.09 116 ALA A N 1
ATOM 859 C CA . ALA A 1 116 ? 23.983 10.128 -20.345 1.00 55.09 116 ALA A CA 1
ATOM 860 C C . ALA A 1 116 ? 23.853 11.304 -19.338 1.00 55.09 116 ALA A C 1
ATOM 862 O O . ALA A 1 116 ? 24.808 12.030 -19.076 1.00 55.09 116 ALA A O 1
ATOM 863 N N . ALA A 1 117 ? 22.663 11.508 -18.762 1.00 55.91 117 ALA A N 1
ATOM 864 C CA . ALA A 1 117 ? 22.302 12.573 -17.833 1.00 55.91 117 ALA A CA 1
ATOM 865 C C . ALA A 1 117 ? 22.787 12.307 -16.392 1.00 55.91 117 ALA A C 1
ATOM 867 O O . ALA A 1 117 ? 22.218 12.831 -15.434 1.00 55.91 117 ALA A O 1
ATOM 868 N N . ALA A 1 118 ? 23.849 11.512 -16.225 1.00 56.94 118 ALA A N 1
ATOM 869 C CA . ALA A 1 118 ? 24.427 11.149 -14.930 1.00 56.94 118 ALA A CA 1
ATOM 870 C C . ALA A 1 118 ? 24.807 12.383 -14.087 1.00 56.94 118 ALA A C 1
ATOM 872 O O . ALA A 1 118 ? 24.584 12.404 -12.881 1.00 56.94 118 ALA A O 1
ATOM 873 N N . ASN A 1 119 ? 25.275 13.456 -14.732 1.00 57.81 119 ASN A N 1
ATOM 874 C CA . ASN A 1 119 ? 25.894 14.598 -14.051 1.00 57.81 119 ASN A CA 1
ATOM 875 C C . ASN A 1 119 ? 24.916 15.552 -13.333 1.00 57.81 119 ASN A C 1
ATOM 877 O O . ASN A 1 119 ? 25.367 16.455 -12.635 1.00 57.81 119 ASN A O 1
ATOM 881 N N . HIS A 1 120 ? 23.595 15.427 -13.512 1.00 57.75 120 HIS A N 1
ATOM 882 C CA . HIS A 1 120 ? 22.590 16.217 -12.762 1.00 57.75 120 HIS A CA 1
ATOM 883 C C . HIS A 1 120 ? 21.705 15.347 -11.860 1.00 57.75 120 HIS A C 1
ATOM 885 O O . HIS A 1 120 ? 20.883 15.862 -11.101 1.00 57.75 120 HIS A O 1
ATOM 891 N N . LEU A 1 121 ? 21.891 14.025 -11.908 1.00 62.81 121 LEU A N 1
ATOM 892 C CA . LEU A 1 121 ? 21.134 13.079 -11.098 1.00 62.81 121 LEU A CA 1
ATOM 893 C C . LEU A 1 121 ? 21.629 13.035 -9.654 1.00 62.81 121 LEU A C 1
ATOM 895 O O . LEU A 1 121 ? 20.821 12.788 -8.770 1.00 62.81 121 LEU A O 1
ATOM 899 N N . ASP A 1 122 ? 22.905 13.314 -9.382 1.00 67.38 122 ASP A N 1
ATOM 900 C CA . ASP A 1 122 ? 23.448 13.150 -8.029 1.00 67.38 122 ASP A CA 1
ATOM 901 C C . ASP A 1 122 ? 22.843 14.131 -7.018 1.00 67.38 122 ASP A C 1
ATOM 903 O O . ASP A 1 122 ? 22.445 13.712 -5.931 1.00 67.38 122 ASP A O 1
ATOM 907 N N . ALA A 1 123 ? 22.675 15.408 -7.381 1.00 69.12 123 ALA A N 1
ATOM 908 C CA . ALA A 1 123 ? 22.032 16.396 -6.510 1.00 69.12 123 ALA A CA 1
ATOM 909 C C . ALA A 1 123 ? 20.541 16.086 -6.284 1.00 69.12 123 ALA A C 1
ATOM 911 O O . ALA A 1 123 ? 20.050 16.178 -5.158 1.00 69.12 123 ALA A O 1
ATOM 912 N N . LEU A 1 124 ? 19.830 15.658 -7.335 1.00 66.19 124 LEU A N 1
ATOM 913 C CA . LEU A 1 124 ? 18.425 15.247 -7.243 1.00 66.19 124 LEU A CA 1
ATOM 914 C C . LEU A 1 124 ? 18.251 13.965 -6.420 1.00 66.19 124 LEU A C 1
ATOM 916 O O . LEU A 1 124 ? 17.305 13.871 -5.645 1.00 66.19 124 LEU A O 1
ATOM 920 N N . ARG A 1 125 ? 19.177 13.007 -6.532 1.00 69.06 125 ARG A N 1
ATOM 921 C CA . ARG A 1 125 ? 19.204 11.778 -5.724 1.00 69.06 125 ARG A CA 1
ATOM 922 C C . ARG A 1 125 ? 19.425 12.082 -4.251 1.00 69.06 125 ARG A C 1
ATOM 924 O O . ARG A 1 125 ? 18.693 11.557 -3.424 1.00 69.06 125 ARG A O 1
ATOM 931 N N . HIS A 1 126 ? 20.384 12.949 -3.920 1.00 72.06 126 HIS A N 1
ATOM 932 C CA . HIS A 1 126 ? 20.637 13.335 -2.529 1.00 72.06 126 HIS A CA 1
ATOM 933 C C . HIS A 1 126 ? 19.447 14.088 -1.926 1.00 72.06 126 HIS A C 1
ATOM 935 O O . HIS A 1 126 ? 19.025 13.778 -0.814 1.00 72.06 126 HIS A O 1
ATOM 941 N N . ALA A 1 127 ? 18.870 15.043 -2.665 1.00 72.44 127 ALA A N 1
ATOM 942 C CA . ALA A 1 127 ? 17.687 15.773 -2.216 1.00 72.44 127 ALA A CA 1
ATOM 943 C C . ALA A 1 127 ? 16.463 14.852 -2.070 1.00 72.44 127 ALA A C 1
ATOM 945 O O . ALA A 1 127 ? 15.745 14.948 -1.076 1.00 72.44 127 ALA A O 1
ATOM 946 N N . GLY A 1 128 ? 16.258 13.939 -3.024 1.00 72.31 128 GLY A N 1
ATOM 947 C CA . GLY A 1 128 ? 15.194 12.936 -2.994 1.00 72.31 128 GLY A CA 1
ATOM 948 C C . GLY A 1 128 ? 15.330 11.980 -1.812 1.00 72.31 128 GLY A C 1
ATOM 949 O O . GLY A 1 128 ? 14.376 11.833 -1.058 1.00 72.31 128 GLY A O 1
ATOM 950 N N . ALA A 1 129 ? 16.524 11.423 -1.591 1.00 73.12 129 ALA A N 1
ATOM 951 C CA . ALA A 1 129 ? 16.811 10.514 -0.479 1.00 73.12 129 ALA A CA 1
ATOM 952 C C . ALA A 1 129 ? 16.640 11.183 0.895 1.00 73.12 129 ALA A C 1
ATOM 954 O O . ALA A 1 129 ? 16.184 10.564 1.853 1.00 73.12 129 ALA A O 1
ATOM 955 N N . LEU A 1 130 ? 16.997 12.464 1.012 1.00 79.44 130 LEU A N 1
ATOM 956 C CA . LEU A 1 130 ? 16.826 13.206 2.260 1.00 79.44 130 LEU A CA 1
ATOM 957 C C . LEU A 1 130 ? 15.351 13.555 2.504 1.00 79.44 130 LEU A C 1
ATOM 959 O O . LEU A 1 130 ? 14.863 13.421 3.627 1.00 79.44 130 LEU A O 1
ATOM 963 N N . ALA A 1 131 ? 14.623 13.962 1.459 1.00 75.81 131 ALA A N 1
ATOM 964 C CA . ALA A 1 131 ? 13.190 14.224 1.543 1.00 75.81 131 ALA A CA 1
ATOM 965 C C . ALA A 1 131 ? 12.398 12.952 1.892 1.00 75.81 131 ALA A C 1
ATOM 967 O O . ALA A 1 131 ? 11.554 13.002 2.789 1.00 75.81 131 ALA A O 1
ATOM 968 N N . SER A 1 132 ? 12.701 11.820 1.245 1.00 70.75 132 SER A N 1
ATOM 969 C CA . SER A 1 132 ? 12.071 10.528 1.536 1.00 70.75 132 SER A CA 1
ATOM 970 C C . SER A 1 132 ? 12.342 10.099 2.975 1.00 70.75 132 SER A C 1
ATOM 972 O O . SER A 1 132 ? 11.394 9.841 3.715 1.00 70.75 132 SER A O 1
ATOM 974 N N . ALA A 1 133 ? 13.598 10.164 3.429 1.00 79.00 133 ALA A N 1
ATOM 975 C CA . ALA A 1 133 ? 13.974 9.821 4.798 1.00 79.00 133 ALA A CA 1
ATOM 976 C C . ALA A 1 133 ? 13.235 10.666 5.849 1.00 79.00 133 ALA A C 1
ATOM 978 O O . ALA A 1 133 ? 12.734 10.123 6.835 1.00 79.00 133 ALA A O 1
ATOM 979 N N . ILE A 1 134 ? 13.118 11.984 5.648 1.00 82.12 134 ILE A N 1
ATOM 980 C CA . ILE A 1 134 ? 12.379 12.857 6.575 1.00 82.12 134 ILE A CA 1
ATOM 981 C C . ILE A 1 134 ? 10.899 12.469 6.623 1.00 82.12 134 ILE A C 1
ATOM 983 O O . ILE A 1 134 ? 10.329 12.365 7.715 1.00 82.12 134 ILE A O 1
ATOM 987 N N . VAL A 1 135 ? 10.276 12.250 5.459 1.00 76.69 135 VAL A N 1
ATOM 988 C CA . VAL A 1 135 ? 8.866 11.846 5.365 1.00 76.69 135 VAL A CA 1
ATOM 989 C C . VAL A 1 135 ? 8.650 10.500 6.059 1.00 76.69 135 VAL A C 1
ATOM 991 O O . VAL A 1 135 ? 7.755 10.400 6.901 1.00 76.69 135 VAL A O 1
ATOM 994 N N . ALA A 1 136 ? 9.503 9.507 5.792 1.00 74.62 136 ALA A N 1
ATOM 995 C CA . ALA A 1 136 ? 9.463 8.192 6.427 1.00 74.62 136 ALA A CA 1
ATOM 996 C C . ALA A 1 136 ? 9.601 8.261 7.940 1.00 74.62 136 ALA A C 1
ATOM 998 O O . ALA A 1 136 ? 8.731 7.772 8.656 1.00 74.62 136 ALA A O 1
ATOM 999 N N . VAL A 1 137 ? 10.675 8.876 8.443 1.00 82.00 137 VAL A N 1
ATOM 1000 C CA . VAL A 1 137 ? 10.952 8.931 9.884 1.00 82.00 137 VAL A CA 1
ATOM 1001 C C . VAL A 1 137 ? 9.819 9.645 10.612 1.00 82.00 137 VAL A C 1
ATOM 1003 O O . VAL A 1 137 ? 9.353 9.163 11.646 1.00 82.00 137 VAL A O 1
ATOM 1006 N N . THR A 1 138 ? 9.326 10.757 10.061 1.00 81.31 138 THR A N 1
ATOM 1007 C CA . THR A 1 138 ? 8.209 11.511 10.645 1.00 81.31 138 THR A CA 1
ATOM 1008 C C . THR A 1 138 ? 6.940 10.663 10.691 1.00 81.31 138 THR A C 1
ATOM 1010 O O . THR A 1 138 ? 6.295 10.564 11.737 1.00 81.31 138 THR A O 1
ATOM 1013 N N . PHE A 1 139 ? 6.588 10.024 9.574 1.00 74.25 139 PHE A N 1
ATOM 1014 C CA . PHE A 1 139 ? 5.384 9.209 9.471 1.00 74.25 139 PHE A CA 1
ATOM 1015 C C . PHE A 1 139 ? 5.452 7.957 10.362 1.00 74.25 139 PHE A C 1
ATOM 1017 O O . PHE A 1 139 ? 4.517 7.690 11.118 1.00 74.25 139 PHE A O 1
ATOM 1024 N N . LEU A 1 140 ? 6.568 7.224 10.343 1.00 76.81 140 LEU A N 1
ATOM 1025 C CA . LEU A 1 140 ? 6.752 6.004 11.130 1.00 76.81 140 LEU A CA 1
ATOM 1026 C C . LEU A 1 140 ? 6.794 6.305 12.630 1.00 76.81 140 LEU A C 1
ATOM 1028 O O . LEU A 1 140 ? 6.203 5.574 13.421 1.00 76.81 140 LEU A O 1
ATOM 1032 N N . THR A 1 141 ? 7.417 7.417 13.028 1.00 82.44 141 THR A N 1
ATOM 1033 C CA . THR A 1 141 ? 7.382 7.881 14.422 1.00 82.44 141 THR A CA 1
ATOM 1034 C C . THR A 1 141 ? 5.952 8.212 14.842 1.00 82.44 141 THR A C 1
ATOM 1036 O O . THR A 1 141 ? 5.525 7.821 15.927 1.00 82.44 141 THR A O 1
ATOM 1039 N N . LEU A 1 142 ? 5.179 8.882 13.982 1.00 77.62 142 LEU A N 1
ATOM 1040 C CA . LEU A 1 142 ? 3.780 9.206 14.257 1.00 77.62 142 LEU A CA 1
ATOM 1041 C C . LEU A 1 142 ? 2.928 7.940 14.449 1.00 77.62 142 LEU A C 1
ATOM 1043 O O . LEU A 1 142 ? 2.235 7.825 15.463 1.00 77.62 142 LEU A O 1
ATOM 1047 N N . VAL A 1 143 ? 2.990 6.989 13.512 1.00 73.56 143 VAL A N 1
ATOM 1048 C CA . VAL A 1 143 ? 2.252 5.714 13.598 1.00 73.56 143 VAL A CA 1
ATOM 1049 C C . VAL A 1 143 ? 2.736 4.885 14.788 1.00 73.56 143 VAL A C 1
ATOM 1051 O O . VAL A 1 143 ? 1.923 4.391 15.565 1.00 73.56 143 VAL A O 1
ATOM 1054 N N . GLY A 1 144 ? 4.049 4.805 15.010 1.00 80.12 144 GLY A N 1
ATOM 1055 C CA . GLY A 1 144 ? 4.643 4.098 16.143 1.00 80.12 144 GLY A CA 1
ATOM 1056 C C . GLY A 1 144 ? 4.180 4.646 17.494 1.00 80.12 144 GLY A C 1
ATOM 1057 O O . GLY A 1 144 ? 3.813 3.873 18.380 1.00 80.12 144 GLY A O 1
ATOM 1058 N N . VAL A 1 145 ? 4.110 5.973 17.649 1.00 81.31 145 VAL A N 1
ATOM 1059 C CA . VAL A 1 145 ? 3.572 6.616 18.860 1.00 81.31 145 VAL A CA 1
ATOM 1060 C C . VAL A 1 145 ? 2.085 6.312 19.029 1.00 81.31 145 VAL A C 1
ATOM 1062 O O . VAL A 1 145 ? 1.661 5.951 20.128 1.00 81.31 145 VAL A O 1
ATOM 1065 N N . LEU A 1 146 ? 1.283 6.416 17.964 1.00 70.44 146 LEU A N 1
ATOM 1066 C CA . LEU A 1 146 ? -0.141 6.069 18.017 1.00 70.44 146 LEU A CA 1
ATOM 1067 C C . LEU A 1 146 ? -0.341 4.612 18.459 1.00 70.44 146 LEU A C 1
ATOM 1069 O O . LEU A 1 146 ? -1.141 4.350 19.363 1.00 70.44 146 LEU A O 1
ATOM 1073 N N . ASN A 1 147 ? 0.451 3.691 17.914 1.00 76.25 147 ASN A N 1
ATOM 1074 C CA . ASN A 1 147 ? 0.357 2.265 18.215 1.00 76.25 147 ASN A CA 1
ATOM 1075 C C . ASN A 1 147 ? 0.843 1.938 19.625 1.00 76.25 147 ASN A C 1
ATOM 1077 O O . ASN A 1 147 ? 0.189 1.170 20.333 1.00 76.25 147 ASN A O 1
ATOM 1081 N N . ALA A 1 148 ? 1.897 2.601 20.105 1.00 81.38 148 ALA A N 1
ATOM 1082 C CA . ALA A 1 148 ? 2.323 2.505 21.498 1.00 81.38 148 ALA A CA 1
ATOM 1083 C C . ALA A 1 148 ? 1.223 2.980 22.465 1.00 81.38 148 ALA A C 1
ATOM 1085 O O . ALA A 1 148 ? 0.961 2.334 23.480 1.00 81.38 148 ALA A O 1
ATOM 1086 N N . LEU A 1 149 ? 0.524 4.073 22.147 1.00 76.56 149 LEU A N 1
ATOM 1087 C CA . LEU A 1 149 ? -0.571 4.584 22.977 1.00 76.56 149 LEU A CA 1
ATOM 1088 C C . LEU A 1 149 ? -1.774 3.629 23.005 1.00 76.56 149 LEU A C 1
ATOM 1090 O O . LEU A 1 149 ? -2.336 3.385 24.079 1.00 76.56 149 LEU A O 1
ATOM 1094 N N . VAL A 1 150 ? -2.137 3.045 21.859 1.00 71.88 150 VAL A N 1
ATOM 1095 C CA . VAL A 1 150 ? -3.176 2.006 21.764 1.00 71.88 150 VAL A CA 1
ATOM 1096 C C . VAL A 1 150 ? -2.780 0.765 22.566 1.00 71.88 150 VAL A C 1
ATOM 1098 O O . VAL A 1 150 ? -3.597 0.256 23.338 1.00 71.88 150 VAL A O 1
ATOM 1101 N N . LEU A 1 151 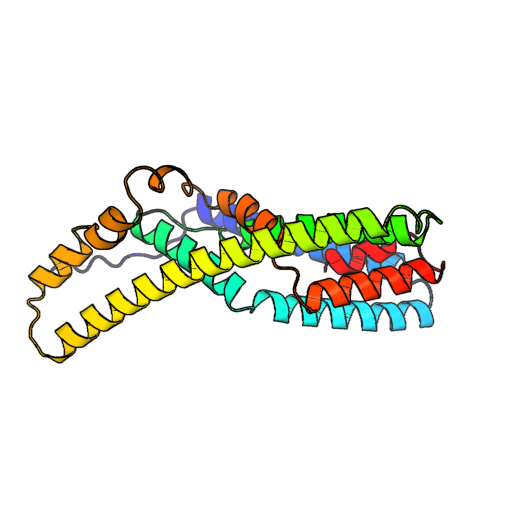? -1.528 0.315 22.456 1.00 79.31 151 LEU A N 1
ATOM 1102 C CA . LEU A 1 151 ? -0.997 -0.812 23.220 1.00 79.31 151 LEU A CA 1
ATOM 1103 C C . LEU A 1 151 ? -1.067 -0.545 24.725 1.00 79.31 151 LEU A C 1
ATOM 1105 O O . LEU A 1 151 ? -1.568 -1.373 25.481 1.00 79.31 151 LEU A O 1
ATOM 1109 N N . ILE A 1 152 ? -0.635 0.635 25.172 1.00 80.44 152 ILE A N 1
ATOM 1110 C CA . ILE A 1 152 ? -0.717 1.032 26.580 1.00 80.44 152 ILE A CA 1
ATOM 1111 C C . ILE A 1 1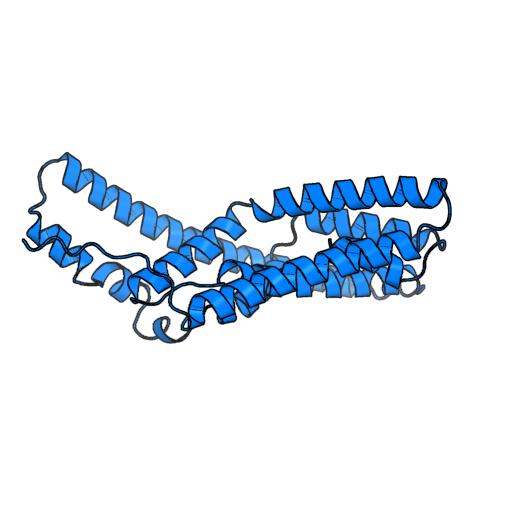52 ? -2.179 1.019 27.063 1.00 80.44 152 ILE A C 1
ATOM 1113 O O . ILE A 1 152 ? -2.445 0.619 28.200 1.00 80.44 152 ILE A O 1
ATOM 1117 N N . ALA A 1 153 ? -3.135 1.469 26.245 1.00 72.69 153 ALA A N 1
ATOM 1118 C CA . ALA A 1 153 ? -4.557 1.434 26.588 1.00 72.69 153 ALA A CA 1
ATOM 1119 C C . ALA A 1 153 ? -5.083 -0.008 26.710 1.00 72.69 153 ALA A C 1
ATOM 1121 O O . ALA A 1 153 ? -5.753 -0.331 27.692 1.00 72.69 153 ALA A O 1
ATOM 1122 N N . L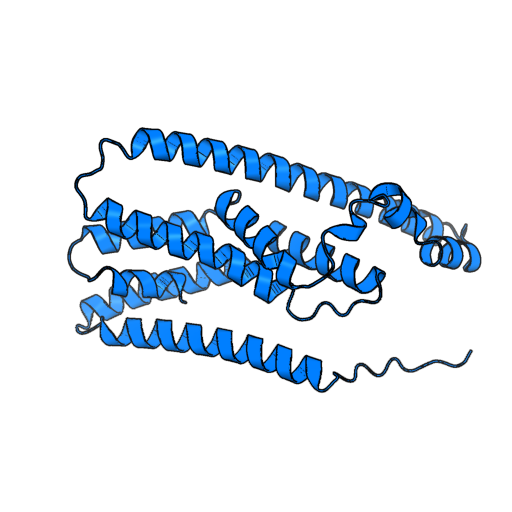EU A 1 154 ? -4.718 -0.884 25.769 1.00 73.50 154 LEU A N 1
ATOM 1123 C CA . LEU A 1 154 ? -5.065 -2.309 25.780 1.00 73.50 154 LEU A CA 1
ATOM 1124 C C . LEU A 1 154 ? -4.471 -3.038 26.989 1.00 73.50 154 LEU A C 1
ATOM 1126 O O . LEU A 1 154 ? -5.190 -3.745 27.686 1.00 73.50 154 LEU A O 1
ATOM 1130 N N . VAL A 1 155 ? -3.190 -2.820 27.295 1.00 81.69 155 VAL A N 1
ATOM 1131 C CA . VAL A 1 155 ? -2.522 -3.422 28.460 1.00 81.69 155 VAL A CA 1
ATOM 1132 C C . VAL A 1 155 ? -3.155 -2.935 29.764 1.00 81.69 155 VAL A C 1
ATOM 1134 O O . VAL A 1 155 ? -3.347 -3.728 30.686 1.00 81.69 155 VAL A O 1
ATOM 1137 N N . ARG A 1 156 ? -3.518 -1.646 29.858 1.00 80.31 156 ARG A N 1
ATOM 1138 C CA . ARG A 1 156 ? -4.247 -1.109 31.020 1.00 80.31 156 ARG A CA 1
ATOM 1139 C C . ARG A 1 156 ? -5.616 -1.769 31.182 1.00 80.31 156 ARG A C 1
ATOM 1141 O O . ARG A 1 156 ? -5.952 -2.152 32.298 1.00 80.31 156 ARG A O 1
ATOM 1148 N N . LEU A 1 157 ? -6.375 -1.917 30.097 1.00 73.62 157 LEU A N 1
ATOM 1149 C CA . LEU A 1 157 ? -7.675 -2.591 30.104 1.00 73.62 157 LEU A CA 1
ATOM 1150 C C . LEU A 1 157 ? -7.538 -4.063 30.513 1.00 73.62 157 LEU A C 1
ATOM 1152 O O . LEU A 1 157 ? -8.229 -4.509 31.425 1.00 73.62 157 LEU A O 1
ATOM 1156 N N . TRP A 1 158 ? -6.596 -4.784 29.902 1.00 78.88 158 TRP A N 1
ATOM 1157 C CA . TRP A 1 158 ? -6.315 -6.183 30.212 1.00 78.88 158 TRP A CA 1
ATOM 1158 C C . TRP A 1 158 ? -5.963 -6.372 31.689 1.00 78.88 158 TRP A C 1
ATOM 1160 O O . TRP A 1 158 ? -6.612 -7.154 32.371 1.00 78.88 158 TRP A O 1
ATOM 1170 N N . ARG A 1 159 ? -5.032 -5.575 32.234 1.00 83.81 159 ARG A N 1
ATOM 1171 C CA . ARG A 1 159 ? -4.660 -5.641 33.659 1.00 83.81 159 ARG A CA 1
ATOM 1172 C C . ARG A 1 159 ? -5.835 -5.393 34.604 1.00 83.81 159 ARG A C 1
ATOM 1174 O O . ARG A 1 159 ? -5.859 -5.981 35.679 1.00 83.81 159 ARG A O 1
ATOM 1181 N N . ARG A 1 160 ? -6.772 -4.509 34.246 1.00 77.94 160 ARG A N 1
ATOM 1182 C CA . ARG A 1 160 ? -7.973 -4.256 35.057 1.00 77.94 160 ARG A CA 1
ATOM 1183 C C . ARG A 1 160 ? -8.907 -5.468 35.042 1.00 77.94 160 ARG A C 1
ATOM 1185 O O . ARG A 1 160 ? -9.337 -5.896 36.107 1.00 77.94 160 ARG A O 1
ATOM 1192 N N . LEU A 1 161 ? -9.135 -6.066 33.870 1.00 77.88 161 LEU A N 1
ATOM 1193 C CA . LEU A 1 161 ? -9.945 -7.282 33.724 1.00 77.88 161 LEU A CA 1
ATOM 1194 C C . LEU A 1 161 ? -9.367 -8.454 34.532 1.00 77.88 161 LEU A C 1
ATOM 1196 O O . LEU A 1 161 ? -10.104 -9.118 35.254 1.00 77.88 161 LEU A O 1
ATOM 1200 N N . THR A 1 162 ? -8.048 -8.668 34.486 1.00 81.69 162 THR A N 1
ATOM 1201 C CA . THR A 1 162 ? -7.391 -9.762 35.226 1.00 81.69 162 THR A CA 1
ATOM 1202 C C . THR A 1 162 ? -7.420 -9.566 36.746 1.00 81.69 162 THR A C 1
ATOM 1204 O O . THR A 1 162 ? -7.280 -10.530 37.490 1.00 81.69 162 THR A O 1
ATOM 1207 N N . ARG A 1 163 ? -7.599 -8.330 37.229 1.00 83.00 163 ARG A N 1
ATOM 1208 C CA . ARG A 1 163 ? -7.713 -8.015 38.664 1.00 83.00 163 ARG A CA 1
ATOM 1209 C C . ARG A 1 163 ? -9.141 -8.150 39.205 1.00 83.00 163 ARG A C 1
ATOM 1211 O O . ARG A 1 163 ? -9.338 -7.933 40.393 1.00 83.00 163 ARG A O 1
ATOM 1218 N N . GLY A 1 164 ? -10.119 -8.487 38.358 1.00 70.25 164 GLY A N 1
ATOM 1219 C CA . GLY A 1 164 ? -11.533 -8.576 38.745 1.00 70.25 164 GLY A CA 1
ATOM 1220 C C . GLY A 1 164 ? -12.182 -7.222 39.056 1.00 70.25 164 GLY A C 1
ATOM 1221 O O . GLY A 1 164 ? -13.312 -7.176 39.524 1.00 70.25 164 GLY A O 1
ATOM 1222 N N . ASP A 1 165 ? -11.487 -6.120 38.773 1.00 64.31 165 ASP A N 1
ATOM 1223 C CA . ASP A 1 165 ? -11.811 -4.768 39.249 1.00 64.31 165 ASP A CA 1
ATOM 1224 C C . ASP A 1 165 ? -12.694 -3.996 38.249 1.00 64.31 165 ASP A C 1
ATOM 1226 O O . ASP A 1 165 ? -12.615 -2.774 38.100 1.00 64.31 165 ASP A O 1
ATOM 1230 N N . VAL A 1 166 ? -13.463 -4.733 37.442 1.00 61.53 166 VAL A N 1
ATOM 1231 C CA . VAL A 1 166 ? -14.129 -4.194 36.259 1.00 61.53 166 VAL A CA 1
ATOM 1232 C C . VAL A 1 166 ? -15.558 -4.690 36.174 1.00 61.53 166 VAL A C 1
ATOM 1234 O O . VAL A 1 166 ? -15.834 -5.801 35.729 1.00 61.53 166 VAL A O 1
ATOM 1237 N N . ASP A 1 167 ? -16.468 -3.802 36.551 1.00 66.69 167 ASP A N 1
ATOM 1238 C CA . ASP A 1 167 ? -17.884 -3.920 36.242 1.00 66.69 167 ASP A CA 1
ATOM 1239 C C . ASP A 1 167 ? -18.066 -3.935 34.710 1.00 66.69 167 ASP A C 1
ATOM 1241 O O . ASP A 1 167 ? -17.552 -3.051 34.011 1.00 66.69 167 ASP A O 1
ATOM 1245 N N . GLN A 1 168 ? -18.777 -4.928 34.163 1.00 62.22 168 GLN A N 1
ATOM 1246 C CA . GLN A 1 168 ? -19.036 -5.027 32.716 1.00 62.22 168 GLN A CA 1
ATOM 1247 C C . GLN A 1 168 ? -19.656 -3.729 32.173 1.00 62.22 168 GLN A C 1
ATOM 1249 O O . GLN A 1 168 ? -19.317 -3.290 31.075 1.00 62.22 168 GLN A O 1
ATOM 1254 N N . ALA A 1 169 ? -20.453 -3.033 32.989 1.00 58.31 169 ALA A N 1
ATOM 1255 C CA . ALA A 1 169 ? -21.052 -1.748 32.641 1.00 58.31 169 ALA A CA 1
ATOM 1256 C C . ALA A 1 169 ? -20.048 -0.576 32.561 1.00 58.31 169 ALA A C 1
ATOM 1258 O O . ALA A 1 169 ? -20.359 0.463 31.971 1.00 58.31 169 ALA A O 1
ATOM 1259 N N . ALA A 1 170 ? -18.862 -0.683 33.167 1.00 59.72 170 ALA A N 1
ATOM 1260 C CA . ALA A 1 170 ? -17.778 0.294 33.032 1.00 59.72 170 ALA A CA 1
ATOM 1261 C C . ALA A 1 170 ? -16.969 0.059 31.747 1.00 59.72 170 ALA A C 1
ATOM 1263 O O . ALA A 1 170 ? -16.586 1.021 31.085 1.00 59.72 170 ALA A O 1
ATOM 1264 N N . VAL A 1 171 ? -16.779 -1.204 31.350 1.00 60.03 171 VAL A N 1
ATOM 1265 C CA . VAL A 1 171 ? -16.194 -1.574 30.048 1.00 60.03 171 VAL A CA 1
ATOM 1266 C C . VAL A 1 171 ? -17.112 -1.167 28.918 1.00 60.03 171 VAL A C 1
ATOM 1268 O O . VAL A 1 171 ? -16.661 -0.492 28.001 1.00 60.03 171 VAL A O 1
ATOM 1271 N N . ASP A 1 172 ? -18.404 -1.465 29.023 1.00 56.38 172 ASP A N 1
ATOM 1272 C CA . ASP A 1 172 ? -19.382 -1.038 28.030 1.00 56.38 172 ASP A CA 1
ATOM 1273 C C . ASP A 1 172 ? -19.501 0.482 27.980 1.00 56.38 172 ASP A C 1
ATOM 1275 O O . ASP A 1 172 ? -19.645 1.028 26.897 1.00 56.38 172 ASP A O 1
ATOM 1279 N N . ARG A 1 173 ? -19.351 1.207 29.097 1.00 55.66 173 ARG A N 1
ATOM 1280 C CA . ARG A 1 173 ? -19.273 2.677 29.066 1.00 55.66 173 ARG A CA 1
ATOM 1281 C C . ARG A 1 173 ? -17.981 3.205 28.470 1.00 55.66 173 ARG A C 1
ATOM 1283 O O . ARG A 1 173 ? -18.061 4.233 27.823 1.00 55.66 173 ARG A O 1
ATOM 1290 N N . GLU A 1 174 ? -16.835 2.557 28.637 1.00 54.16 174 GLU A N 1
ATOM 1291 C CA . GLU A 1 174 ? -15.556 2.990 28.044 1.00 54.16 174 GLU A CA 1
ATOM 1292 C C . GLU A 1 174 ? -15.392 2.528 26.579 1.00 54.16 174 GLU A C 1
ATOM 1294 O O . GLU A 1 174 ? -14.593 3.087 25.830 1.00 54.16 174 GLU A O 1
ATOM 1299 N N . LEU A 1 175 ? -16.164 1.520 26.156 1.00 52.12 175 LEU A N 1
ATOM 1300 C CA . LEU A 1 175 ? -16.313 1.073 24.768 1.00 52.12 175 LEU A CA 1
ATOM 1301 C C . LEU A 1 175 ? -17.417 1.858 24.030 1.00 52.12 175 LEU A C 1
ATOM 1303 O O . LEU A 1 175 ? -17.246 2.203 22.859 1.00 52.12 175 LEU A O 1
ATOM 1307 N N . ALA A 1 176 ? -18.537 2.173 24.698 1.00 47.66 176 ALA A N 1
ATOM 1308 C CA . ALA A 1 176 ? -19.666 2.935 24.150 1.00 47.66 176 ALA A CA 1
ATOM 1309 C C . ALA A 1 176 ? -19.446 4.450 24.231 1.00 47.66 176 ALA A C 1
ATOM 1311 O O . ALA A 1 176 ? -19.751 5.160 23.265 1.00 47.66 176 ALA A O 1
ATOM 1312 N N . ASN A 1 177 ? -18.829 4.964 25.305 1.00 44.66 177 ASN A N 1
ATOM 1313 C CA . ASN A 1 177 ? -18.083 6.207 25.187 1.00 44.66 177 ASN A CA 1
ATOM 1314 C C . ASN A 1 177 ? -16.909 5.862 24.310 1.00 44.66 177 ASN A C 1
ATOM 1316 O O . ASN A 1 177 ? -15.950 5.235 24.723 1.00 44.66 177 ASN A O 1
ATOM 1320 N N . ARG A 1 178 ? -16.969 6.353 23.088 1.00 52.16 178 ARG A N 1
ATOM 1321 C CA . ARG A 1 178 ? -15.911 6.351 22.084 1.00 52.16 178 ARG A CA 1
ATOM 1322 C C . ARG A 1 178 ? -14.648 7.104 22.566 1.00 52.16 178 ARG A C 1
ATOM 1324 O O . ARG A 1 178 ? -13.908 7.625 21.746 1.00 52.16 178 ARG A O 1
ATOM 1331 N N . GLY A 1 179 ? -14.438 7.238 23.878 1.00 51.84 179 GLY A N 1
ATOM 1332 C CA . GLY A 1 179 ? -13.726 8.260 24.627 1.00 51.84 179 GLY A CA 1
ATOM 1333 C C . GLY A 1 179 ? -12.228 8.244 24.429 1.00 51.84 179 GLY A C 1
ATOM 1334 O O . GLY A 1 179 ? -11.666 9.309 24.243 1.00 51.84 179 GLY A O 1
ATOM 1335 N N . LEU A 1 180 ? -11.573 7.087 24.356 1.00 52.09 180 LEU A N 1
ATOM 1336 C CA . LEU A 1 180 ? -10.116 7.057 24.176 1.00 52.09 180 LEU A CA 1
ATOM 1337 C C . LEU A 1 180 ? -9.720 7.502 22.754 1.00 52.09 180 LEU A C 1
ATOM 1339 O O . LEU A 1 180 ? -8.874 8.375 22.577 1.00 52.09 180 LEU A O 1
ATOM 1343 N N . MET A 1 181 ? -10.454 7.013 21.751 1.00 48.84 181 MET A N 1
ATOM 1344 C CA . MET A 1 181 ? -10.322 7.383 20.336 1.00 48.84 181 MET A CA 1
ATOM 1345 C C . MET A 1 181 ? -10.812 8.826 20.068 1.00 48.84 181 MET A C 1
ATOM 1347 O O . MET A 1 181 ? -10.184 9.581 19.334 1.00 48.84 181 MET A O 1
ATOM 1351 N N . ASN A 1 182 ? -11.920 9.243 20.696 1.00 51.75 182 ASN A N 1
ATOM 1352 C CA . ASN A 1 182 ? -12.537 10.577 20.593 1.00 51.75 182 ASN A CA 1
ATOM 1353 C C . ASN A 1 182 ? -11.706 11.669 21.297 1.00 51.75 182 ASN A C 1
ATOM 1355 O O . ASN A 1 182 ? -11.650 12.796 20.809 1.00 51.75 182 ASN A O 1
ATOM 1359 N N . ARG A 1 183 ? -11.038 11.329 22.407 1.00 56.50 183 ARG A N 1
ATOM 1360 C CA . ARG A 1 183 ? -10.176 12.227 23.190 1.00 56.50 183 ARG A CA 1
ATOM 1361 C C . ARG A 1 183 ? -8.777 12.361 22.587 1.00 56.50 183 ARG A C 1
ATOM 1363 O O . ARG A 1 183 ? -8.229 13.452 22.658 1.00 56.50 183 ARG A O 1
ATOM 1370 N N . MET A 1 184 ? -8.228 11.307 21.967 1.00 53.31 184 MET A N 1
ATOM 1371 C CA . MET A 1 184 ? -6.915 11.369 21.303 1.00 53.31 184 MET A CA 1
ATOM 1372 C C . MET A 1 184 ? -6.962 11.911 19.870 1.00 53.31 184 MET A C 1
ATOM 1374 O O . MET A 1 184 ? -6.143 12.754 19.527 1.00 53.31 184 MET A O 1
ATOM 1378 N N . LEU A 1 185 ? -7.898 11.467 19.021 1.00 52.72 185 LEU A N 1
ATOM 1379 C CA . LEU A 1 185 ? -7.913 11.887 17.606 1.00 52.72 185 LEU A CA 1
ATOM 1380 C C . LEU A 1 185 ? -8.584 13.250 17.388 1.00 52.72 185 LEU A C 1
ATOM 1382 O O . LEU A 1 185 ? -8.480 13.831 16.308 1.00 52.72 185 LEU A O 1
ATOM 1386 N N . GLY A 1 186 ? -9.271 13.784 18.399 1.00 50.34 186 GLY A N 1
ATOM 1387 C CA . GLY A 1 186 ? -9.957 15.067 18.316 1.00 50.34 186 GLY A CA 1
ATOM 1388 C C . GLY A 1 186 ? -11.030 15.135 17.217 1.00 50.34 186 GLY A C 1
ATOM 1389 O O . GLY A 1 186 ? -11.193 14.273 16.349 1.00 50.34 186 GLY A O 1
ATOM 1390 N N . GLY A 1 187 ? -11.814 16.212 17.231 1.00 52.38 187 GLY A N 1
ATOM 1391 C CA . GLY A 1 187 ? -12.860 16.432 16.230 1.00 52.38 187 GLY A CA 1
ATOM 1392 C C . GLY A 1 187 ? -12.366 16.608 14.798 1.00 52.38 187 GLY A C 1
ATOM 1393 O O . GLY A 1 187 ? -13.121 16.332 13.870 1.00 52.38 187 GLY A O 1
ATOM 1394 N N . ARG A 1 188 ? -11.109 17.027 14.616 1.00 50.38 188 ARG A N 1
ATOM 1395 C CA . ARG A 1 188 ? -10.554 17.437 13.320 1.00 50.38 188 ARG A CA 1
ATOM 1396 C C . ARG A 1 188 ? -10.015 16.262 12.491 1.00 50.38 188 ARG A C 1
ATOM 1398 O O . ARG A 1 188 ? -10.309 16.193 11.301 1.00 50.38 188 ARG A O 1
ATOM 1405 N N . ILE A 1 189 ? -9.364 15.266 13.104 1.00 51.62 189 ILE A N 1
ATOM 1406 C CA . ILE A 1 189 ? -8.845 14.075 12.387 1.00 51.62 189 ILE A CA 1
ATOM 1407 C C . ILE A 1 189 ? -9.993 13.136 11.956 1.00 51.62 189 ILE A C 1
ATOM 1409 O O . ILE A 1 189 ? -9.868 12.343 11.019 1.00 51.62 189 ILE A O 1
ATOM 1413 N N . ARG A 1 190 ? -11.191 13.284 12.548 1.00 52.28 190 ARG A N 1
ATOM 1414 C CA . ARG A 1 190 ? -12.424 12.625 12.067 1.00 52.28 190 ARG A CA 1
ATOM 1415 C C . ARG A 1 190 ? -12.767 12.931 10.609 1.00 52.28 190 ARG A C 1
ATOM 1417 O O . ARG A 1 190 ? -13.448 12.124 9.977 1.00 52.28 190 ARG A O 1
ATOM 1424 N N . GLY A 1 191 ? -12.318 14.068 10.082 1.00 54.06 191 GLY A N 1
ATOM 1425 C CA . GLY A 1 191 ? -12.578 14.478 8.706 1.00 54.06 191 GLY A CA 1
ATOM 1426 C C . GLY A 1 191 ? -11.767 13.730 7.648 1.00 54.06 191 GLY A C 1
ATOM 1427 O O . GLY A 1 191 ? -12.275 13.575 6.543 1.00 54.06 191 GLY A O 1
ATOM 1428 N N . LEU A 1 192 ? -10.562 13.248 7.980 1.00 55.91 192 LEU A N 1
ATOM 1429 C CA . LEU A 1 192 ? -9.575 12.845 6.969 1.00 55.91 192 LEU A CA 1
ATOM 1430 C C . LEU A 1 192 ? -9.840 11.474 6.334 1.00 55.91 192 LEU A C 1
ATOM 1432 O O . LEU A 1 192 ? -9.817 11.358 5.117 1.00 55.91 192 LEU A O 1
ATOM 1436 N N . ILE A 1 193 ? -10.134 10.437 7.123 1.00 58.47 193 ILE A N 1
ATOM 1437 C CA . ILE A 1 193 ? -10.309 9.074 6.589 1.00 58.47 193 ILE A CA 1
ATOM 1438 C C . ILE A 1 193 ? -11.793 8.698 6.621 1.00 58.47 193 ILE A C 1
ATOM 1440 O O . ILE A 1 193 ? -12.312 8.156 7.602 1.00 58.47 193 ILE A O 1
ATOM 1444 N N . ARG A 1 194 ? -12.514 9.071 5.558 1.00 65.44 194 ARG A N 1
ATOM 1445 C CA . ARG A 1 194 ? -13.967 8.817 5.407 1.00 65.44 194 ARG A CA 1
ATOM 1446 C C . ARG A 1 194 ? -14.308 7.694 4.427 1.00 65.44 194 ARG A C 1
ATOM 1448 O O . ARG A 1 194 ? -15.435 7.200 4.433 1.00 65.44 194 ARG A O 1
ATOM 1455 N N . SER A 1 195 ? -13.349 7.320 3.592 1.00 77.12 195 SER A N 1
ATOM 1456 C CA . SER A 1 195 ? -13.495 6.382 2.476 1.00 77.12 195 SER A CA 1
ATOM 1457 C C . SER A 1 195 ? -12.205 5.590 2.303 1.00 77.12 195 SER A C 1
ATOM 1459 O O . SER A 1 195 ? -11.133 6.162 2.506 1.00 77.12 195 SER A O 1
ATOM 1461 N N . SER A 1 196 ? -12.310 4.328 1.886 1.00 82.19 196 SER A N 1
ATOM 1462 C CA . SER A 1 196 ? -11.162 3.453 1.624 1.00 82.19 196 SER A CA 1
ATOM 1463 C C . SER A 1 196 ? -10.196 4.035 0.586 1.00 82.19 196 SER A C 1
ATOM 1465 O O . SER A 1 196 ? -9.007 3.768 0.662 1.00 82.19 196 SER A O 1
ATOM 1467 N N . TRP A 1 197 ? -10.674 4.882 -0.337 1.00 86.00 197 TRP A N 1
ATOM 1468 C CA . TRP A 1 197 ? -9.823 5.522 -1.350 1.00 86.00 197 TRP A CA 1
ATOM 1469 C C . TRP A 1 197 ? -8.757 6.460 -0.763 1.00 86.00 197 TRP A C 1
ATOM 1471 O O . TRP A 1 197 ? -7.700 6.606 -1.362 1.00 86.00 197 TRP A O 1
ATOM 1481 N N . HIS A 1 198 ? -8.957 7.040 0.430 1.00 86.81 198 HIS A N 1
ATOM 1482 C CA . HIS A 1 198 ? -7.918 7.884 1.051 1.00 86.81 198 HIS A CA 1
ATOM 1483 C C . HIS A 1 198 ? -6.625 7.110 1.331 1.00 86.81 198 HIS A C 1
ATOM 1485 O O . HIS A 1 198 ? -5.563 7.720 1.427 1.00 86.81 198 HIS A O 1
ATOM 1491 N N . MET A 1 199 ? -6.696 5.776 1.410 1.00 88.62 199 MET A N 1
ATOM 1492 C CA . MET A 1 199 ? -5.501 4.950 1.512 1.00 88.62 199 MET A CA 1
ATOM 1493 C C . MET A 1 199 ? -4.602 5.035 0.286 1.00 88.62 199 MET A C 1
ATOM 1495 O O . MET A 1 199 ? -3.419 4.778 0.426 1.00 88.62 199 MET A O 1
ATOM 1499 N N . PHE A 1 200 ? -5.107 5.457 -0.873 1.00 89.38 200 PHE A N 1
ATOM 1500 C CA . PHE A 1 200 ? -4.266 5.735 -2.035 1.00 89.38 200 PHE A CA 1
ATOM 1501 C C . PHE A 1 200 ? -3.240 6.833 -1.741 1.00 89.38 200 PHE A C 1
ATOM 1503 O O . PHE A 1 200 ? -2.059 6.667 -2.020 1.00 89.38 200 PHE A O 1
ATOM 1510 N N . ALA A 1 201 ? -3.663 7.923 -1.094 1.00 87.69 201 ALA A N 1
ATOM 1511 C CA . ALA A 1 201 ? -2.750 8.989 -0.686 1.00 87.69 201 ALA A CA 1
ATOM 1512 C C . ALA A 1 201 ? -1.757 8.517 0.387 1.00 87.69 201 ALA A C 1
ATOM 1514 O O . ALA A 1 201 ? -0.585 8.872 0.337 1.00 87.69 201 ALA A O 1
ATOM 1515 N N . VAL A 1 202 ? -2.209 7.685 1.332 1.00 84.94 202 VAL A N 1
ATOM 1516 C CA . VAL A 1 202 ? -1.321 7.077 2.338 1.00 84.94 202 VAL A CA 1
ATOM 1517 C C . VAL A 1 202 ? -0.299 6.150 1.673 1.00 84.94 202 VAL A C 1
ATOM 1519 O O . VAL A 1 202 ? 0.875 6.213 2.012 1.00 84.94 202 VAL A O 1
ATOM 1522 N N . GLY A 1 203 ? -0.722 5.352 0.691 1.00 87.38 203 GLY A N 1
ATOM 1523 C CA . GLY A 1 203 ? 0.142 4.477 -0.099 1.00 87.38 203 GLY A CA 1
ATOM 1524 C C . GLY A 1 203 ? 1.195 5.247 -0.893 1.00 87.38 203 GLY A C 1
ATOM 1525 O O . GLY A 1 203 ? 2.356 4.856 -0.888 1.00 87.38 203 GLY A O 1
ATOM 1526 N N . LEU A 1 204 ? 0.827 6.383 -1.499 1.00 86.75 204 LEU A N 1
ATOM 1527 C CA . LEU A 1 204 ? 1.785 7.283 -2.158 1.00 86.75 204 LEU A CA 1
ATOM 1528 C C . LEU A 1 204 ? 2.846 7.803 -1.180 1.00 86.75 204 LEU A C 1
ATOM 1530 O O . LEU A 1 204 ? 4.030 7.798 -1.495 1.00 86.75 204 LEU A O 1
ATOM 1534 N N . LEU A 1 205 ? 2.435 8.246 0.013 1.00 82.06 205 LEU A N 1
ATOM 1535 C CA . LEU A 1 205 ? 3.374 8.708 1.041 1.00 82.06 205 LEU A CA 1
ATOM 1536 C C . LEU A 1 205 ? 4.293 7.578 1.517 1.00 82.06 205 LEU A C 1
ATOM 1538 O O . LEU A 1 205 ? 5.473 7.817 1.752 1.00 82.06 205 LEU A O 1
ATOM 1542 N N . PHE A 1 206 ? 3.761 6.359 1.612 1.00 80.12 206 PHE A N 1
ATOM 1543 C CA . PHE A 1 206 ? 4.539 5.162 1.915 1.00 80.12 206 PHE A CA 1
ATOM 1544 C C . PHE A 1 206 ? 5.587 4.886 0.841 1.00 80.12 206 PHE A C 1
ATOM 1546 O O . PHE A 1 206 ? 6.756 4.763 1.172 1.00 80.12 206 PHE A O 1
ATOM 1553 N N . GLY A 1 207 ? 5.194 4.863 -0.435 1.00 77.75 207 GLY A N 1
ATOM 1554 C CA . GLY A 1 207 ? 6.127 4.612 -1.537 1.00 77.75 207 GLY A CA 1
ATOM 1555 C C . GLY A 1 207 ? 7.176 5.710 -1.719 1.00 77.75 207 GLY A C 1
ATOM 1556 O O . GLY A 1 207 ? 8.266 5.435 -2.191 1.00 77.75 207 GLY A O 1
ATOM 1557 N N . LEU A 1 208 ? 6.874 6.959 -1.345 1.00 75.94 208 LEU A N 1
ATOM 1558 C CA . LEU A 1 208 ? 7.831 8.070 -1.434 1.00 75.94 208 LEU A CA 1
ATOM 1559 C C . LEU A 1 208 ? 8.767 8.176 -0.228 1.00 75.94 208 LEU A C 1
ATOM 1561 O O . LEU A 1 208 ? 9.814 8.802 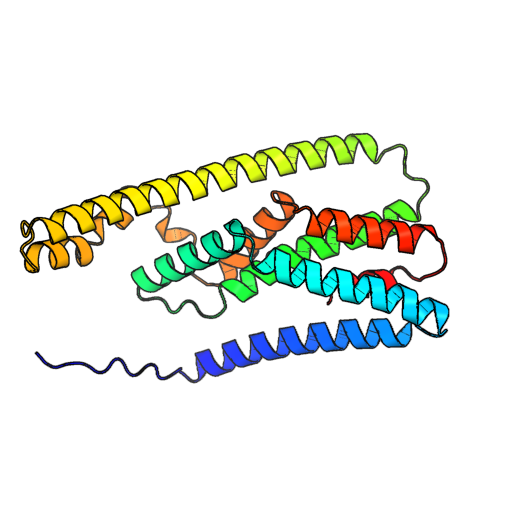-0.342 1.00 75.94 208 LEU A O 1
ATOM 1565 N N . GLY A 1 209 ? 8.359 7.681 0.941 1.00 64.69 209 GLY A N 1
ATOM 1566 C CA . GLY A 1 209 ? 9.118 7.825 2.182 1.00 64.69 209 GLY A CA 1
ATOM 1567 C C . GLY A 1 209 ? 9.858 6.555 2.585 1.00 64.69 209 GLY A C 1
ATOM 1568 O O . GLY A 1 209 ? 11.008 6.626 3.006 1.00 64.69 209 GLY A O 1
ATOM 1569 N N . LEU A 1 210 ? 9.194 5.404 2.484 1.00 60.50 210 LEU A N 1
ATOM 1570 C CA . LEU A 1 210 ? 9.582 4.128 3.089 1.00 60.50 210 LEU A CA 1
ATOM 1571 C C . LEU A 1 210 ? 10.013 3.119 2.017 1.00 60.50 210 LEU A C 1
ATOM 1573 O O . LEU A 1 210 ? 9.524 1.994 1.991 1.00 60.50 210 LEU A O 1
ATOM 1577 N N . GLU A 1 211 ? 10.922 3.530 1.134 1.00 68.00 211 GLU A N 1
ATOM 1578 C CA . GLU A 1 211 ? 11.515 2.628 0.142 1.00 68.00 211 GLU A CA 1
ATOM 1579 C C . GLU A 1 211 ? 12.183 1.448 0.869 1.00 68.00 211 GLU A C 1
ATOM 1581 O O . GLU A 1 211 ? 13.121 1.629 1.655 1.00 68.00 211 GLU A O 1
ATOM 1586 N N . THR A 1 212 ? 11.705 0.222 0.646 1.00 65.50 212 THR A N 1
ATOM 1587 C CA . THR A 1 212 ? 12.298 -0.960 1.288 1.00 65.50 212 THR A CA 1
ATOM 1588 C C . THR A 1 212 ? 13.473 -1.505 0.486 1.00 65.50 212 THR A C 1
ATOM 1590 O O . THR A 1 212 ? 13.653 -1.234 -0.704 1.00 65.50 212 THR A O 1
ATOM 1593 N N . ALA A 1 213 ? 14.278 -2.358 1.125 1.00 56.97 213 ALA A N 1
ATOM 1594 C CA . ALA A 1 213 ? 15.352 -3.083 0.447 1.00 56.97 213 ALA A CA 1
ATOM 1595 C C . ALA A 1 213 ? 14.846 -3.853 -0.790 1.00 56.97 213 ALA A C 1
ATOM 1597 O O . ALA A 1 213 ? 15.590 -4.010 -1.759 1.00 56.97 213 ALA A O 1
ATOM 1598 N N . SER A 1 214 ? 13.585 -4.299 -0.777 1.00 63.94 214 SER A N 1
ATOM 1599 C CA . SER A 1 214 ? 12.924 -4.946 -1.910 1.00 63.94 214 SER A CA 1
ATOM 1600 C C . SER A 1 214 ? 12.754 -3.988 -3.091 1.00 63.94 214 SER A C 1
ATOM 1602 O O . SER A 1 214 ? 13.132 -4.343 -4.204 1.00 63.94 214 SER A O 1
ATOM 1604 N N . GLU A 1 215 ? 12.273 -2.763 -2.863 1.00 69.00 215 GLU A N 1
ATOM 1605 C CA . GLU A 1 215 ? 12.123 -1.737 -3.907 1.00 69.00 215 GLU A CA 1
ATOM 1606 C C . GLU A 1 215 ? 13.466 -1.302 -4.489 1.00 69.00 215 GLU A C 1
ATOM 1608 O O . GLU A 1 215 ? 13.634 -1.271 -5.708 1.00 69.00 215 GLU A O 1
ATOM 1613 N N . VAL A 1 216 ? 14.462 -1.052 -3.635 1.00 66.25 216 VAL A N 1
ATOM 1614 C CA . VAL A 1 216 ? 15.818 -0.698 -4.082 1.00 66.25 216 VAL A CA 1
ATOM 1615 C C . VAL A 1 216 ? 16.426 -1.826 -4.919 1.00 66.25 216 VAL A C 1
ATOM 1617 O O . VAL A 1 216 ? 17.045 -1.576 -5.955 1.00 66.25 216 VAL A O 1
ATOM 1620 N N . THR A 1 217 ? 16.210 -3.081 -4.516 1.00 65.00 217 THR A N 1
ATOM 1621 C CA . THR A 1 217 ? 16.668 -4.255 -5.273 1.00 65.00 217 THR A CA 1
ATOM 1622 C C . THR A 1 217 ? 15.951 -4.359 -6.617 1.00 65.00 217 THR A C 1
ATOM 1624 O O . THR A 1 217 ? 16.605 -4.543 -7.641 1.00 65.00 217 THR A O 1
ATOM 1627 N N . LEU A 1 218 ? 14.628 -4.183 -6.646 1.00 70.88 218 LEU A N 1
ATOM 1628 C CA . LEU A 1 218 ? 13.824 -4.181 -7.870 1.00 70.88 218 LEU A CA 1
ATOM 1629 C C . LEU A 1 218 ? 14.278 -3.101 -8.856 1.00 70.88 218 LEU A C 1
ATOM 1631 O O . LEU A 1 218 ? 14.504 -3.394 -10.029 1.00 70.88 218 LEU A O 1
ATOM 1635 N N . LEU A 1 219 ? 14.473 -1.872 -8.382 1.00 70.62 219 LEU A N 1
ATOM 1636 C CA . LEU A 1 219 ? 14.932 -0.748 -9.199 1.00 70.62 219 LEU A CA 1
ATOM 1637 C C . LEU A 1 219 ? 16.372 -0.947 -9.686 1.00 70.62 219 LEU A C 1
ATOM 1639 O O . LEU A 1 219 ? 16.696 -0.581 -10.813 1.00 70.62 219 LEU A O 1
ATOM 1643 N N . SER A 1 220 ? 17.236 -1.573 -8.882 1.00 68.06 220 SER A N 1
ATOM 1644 C CA . SER A 1 220 ? 18.599 -1.942 -9.288 1.00 68.06 220 SER A CA 1
ATOM 1645 C C . SER A 1 220 ? 18.606 -3.034 -10.370 1.00 68.06 220 SER A C 1
ATOM 1647 O O . SER A 1 220 ? 19.336 -2.937 -11.363 1.00 68.06 220 SER A O 1
ATOM 1649 N N . LEU A 1 221 ? 17.740 -4.045 -10.243 1.00 71.94 221 LEU A N 1
ATOM 1650 C CA . LEU A 1 221 ? 17.527 -5.073 -11.270 1.00 71.94 221 LEU A CA 1
ATOM 1651 C C . LEU A 1 221 ? 16.973 -4.462 -12.566 1.00 71.94 221 LEU A C 1
ATOM 1653 O O . LEU A 1 221 ? 17.419 -4.798 -13.662 1.00 71.94 221 LEU A O 1
ATOM 1657 N N . GLN A 1 222 ? 16.056 -3.504 -12.462 1.00 70.44 222 GLN A N 1
ATOM 1658 C CA . GLN A 1 222 ? 15.546 -2.753 -13.612 1.00 70.44 222 GLN A CA 1
ATOM 1659 C C . GLN A 1 222 ? 16.624 -1.877 -14.265 1.00 70.44 222 GLN A C 1
ATOM 1661 O O . GLN A 1 222 ? 16.761 -1.875 -15.485 1.00 70.44 222 GLN A O 1
ATOM 1666 N N . ALA A 1 223 ? 17.430 -1.163 -13.476 1.00 68.94 223 ALA A N 1
ATOM 1667 C CA . ALA A 1 223 ? 18.518 -0.332 -13.987 1.00 68.94 223 ALA A CA 1
ATOM 1668 C C . ALA A 1 223 ? 19.577 -1.168 -14.720 1.00 68.94 223 ALA A C 1
ATOM 1670 O O . ALA A 1 223 ? 20.020 -0.798 -15.805 1.00 68.94 223 ALA A O 1
ATOM 1671 N N . SER A 1 224 ? 19.964 -2.310 -14.145 1.00 68.19 224 SER A N 1
ATOM 1672 C CA . SER A 1 224 ? 20.963 -3.213 -14.731 1.00 68.19 224 SER A CA 1
ATOM 1673 C C . SER A 1 224 ? 20.468 -3.884 -16.014 1.00 68.19 224 SER A C 1
ATOM 1675 O O . SER A 1 224 ? 21.222 -3.965 -16.983 1.00 68.19 224 SER A O 1
ATOM 1677 N N . THR A 1 225 ? 19.198 -4.295 -16.066 1.00 66.69 225 THR A N 1
ATOM 1678 C CA . THR A 1 225 ? 18.579 -4.838 -17.290 1.00 66.69 225 THR A CA 1
ATOM 1679 C C . THR A 1 225 ? 18.396 -3.771 -18.375 1.00 66.69 225 THR A C 1
ATOM 1681 O O . THR A 1 225 ? 18.616 -4.062 -19.551 1.00 66.69 225 THR A O 1
ATOM 1684 N N . ALA A 1 226 ? 18.081 -2.523 -18.006 1.00 65.81 226 ALA A N 1
ATOM 1685 C CA . ALA A 1 226 ? 17.991 -1.400 -18.943 1.00 65.81 226 ALA A CA 1
ATOM 1686 C C . ALA A 1 226 ? 19.365 -0.973 -19.503 1.00 65.81 226 ALA A C 1
ATOM 1688 O O . ALA A 1 226 ? 19.485 -0.685 -20.695 1.00 65.81 226 ALA A O 1
ATOM 1689 N N . ALA A 1 227 ? 20.410 -0.955 -18.667 1.00 63.12 227 ALA A N 1
ATOM 1690 C CA . ALA A 1 227 ? 21.760 -0.522 -19.041 1.00 63.12 227 ALA A CA 1
ATOM 1691 C C . ALA A 1 227 ? 22.468 -1.476 -20.019 1.00 63.12 227 ALA A C 1
ATOM 1693 O O . ALA A 1 227 ? 23.312 -1.041 -20.798 1.00 63.12 227 ALA A O 1
ATOM 1694 N N . GLN A 1 228 ? 22.105 -2.763 -20.033 1.00 62.47 228 GLN A N 1
ATOM 1695 C CA . GLN A 1 228 ? 22.656 -3.747 -20.976 1.00 62.47 228 GLN A CA 1
ATOM 1696 C C . GLN A 1 228 ? 22.151 -3.564 -22.423 1.00 62.47 228 GLN A C 1
ATOM 1698 O O . GLN A 1 228 ? 22.517 -4.340 -23.301 1.00 62.47 228 GLN A O 1
ATOM 1703 N N . GLY A 1 229 ? 21.313 -2.553 -22.698 1.00 53.03 229 GLY A N 1
ATOM 1704 C CA . GLY A 1 229 ? 20.913 -2.146 -24.052 1.00 53.03 229 GLY A CA 1
ATOM 1705 C C . GLY A 1 229 ? 20.035 -3.147 -24.813 1.00 53.03 229 GLY A C 1
ATOM 1706 O O . GLY A 1 229 ? 19.616 -2.864 -25.932 1.00 53.03 229 GLY A O 1
ATOM 1707 N N . ALA A 1 230 ? 19.729 -4.301 -24.219 1.00 49.28 230 ALA A N 1
ATOM 1708 C CA . ALA A 1 230 ? 19.085 -5.416 -24.901 1.00 49.28 230 ALA A CA 1
ATOM 1709 C C . ALA A 1 230 ? 17.560 -5.269 -25.044 1.00 49.28 230 ALA A C 1
ATOM 1711 O O . ALA A 1 230 ? 16.944 -6.082 -25.733 1.00 49.28 230 ALA A O 1
ATOM 1712 N N . LEU A 1 231 ? 16.920 -4.305 -24.365 1.00 53.12 231 LEU A N 1
ATOM 1713 C CA . LEU A 1 231 ? 15.474 -4.365 -24.131 1.00 53.12 231 LEU A CA 1
ATOM 1714 C C . LEU A 1 231 ? 14.770 -2.997 -24.203 1.00 53.12 231 LEU A C 1
ATOM 1716 O O . LEU A 1 231 ? 15.265 -2.011 -23.651 1.00 53.12 231 LEU A O 1
ATOM 1720 N N . PRO A 1 232 ? 13.587 -2.915 -24.846 1.00 61.44 232 PRO A N 1
ATOM 1721 C CA . PRO A 1 232 ? 12.737 -1.726 -24.818 1.00 61.44 232 PRO A CA 1
ATOM 1722 C C . PRO A 1 232 ? 12.334 -1.362 -23.384 1.00 61.44 232 PRO A C 1
ATOM 1724 O O . PRO A 1 232 ? 12.072 -2.248 -22.577 1.00 61.44 232 PRO A O 1
ATOM 1727 N N . ALA A 1 233 ? 12.188 -0.068 -23.077 1.00 59.25 233 ALA A N 1
ATOM 1728 C CA . ALA A 1 233 ? 11.749 0.414 -21.756 1.00 59.25 233 ALA A CA 1
ATOM 1729 C C . ALA A 1 233 ? 10.430 -0.234 -21.274 1.00 59.25 233 ALA A C 1
ATOM 1731 O O . ALA A 1 233 ? 10.209 -0.394 -20.079 1.00 59.25 233 ALA A O 1
ATOM 1732 N N . LEU A 1 234 ? 9.584 -0.673 -22.211 1.00 59.94 234 LEU A N 1
ATOM 1733 C CA . LEU A 1 234 ? 8.361 -1.428 -21.936 1.00 59.94 234 LEU A CA 1
ATOM 1734 C C . LEU A 1 234 ? 8.625 -2.822 -21.343 1.00 59.94 234 LEU A C 1
ATOM 1736 O O . LEU A 1 234 ? 7.836 -3.279 -20.530 1.00 59.94 234 LEU A O 1
ATOM 1740 N N . ALA A 1 235 ? 9.726 -3.493 -21.685 1.00 60.28 235 ALA A N 1
ATOM 1741 C CA . ALA A 1 235 ? 10.063 -4.791 -21.101 1.00 60.28 235 ALA A CA 1
ATOM 1742 C C . ALA A 1 235 ? 10.439 -4.663 -19.614 1.00 60.28 235 ALA A C 1
ATOM 1744 O O . ALA A 1 235 ? 10.154 -5.559 -18.827 1.00 60.28 235 ALA A O 1
ATOM 1745 N N . VAL A 1 236 ? 11.002 -3.521 -19.206 1.00 64.00 236 VAL A N 1
ATOM 1746 C CA . VAL A 1 236 ? 11.351 -3.213 -17.806 1.00 64.00 236 VAL A CA 1
ATOM 1747 C C . VAL A 1 236 ? 10.098 -2.984 -16.946 1.00 64.00 236 VAL A C 1
ATOM 1749 O O . VAL A 1 236 ? 10.107 -3.275 -15.752 1.00 64.00 236 VAL A O 1
ATOM 1752 N N . LEU A 1 237 ? 8.986 -2.558 -17.560 1.00 69.19 237 LEU A N 1
ATOM 1753 C CA . LEU A 1 237 ? 7.691 -2.383 -16.888 1.00 69.19 237 LEU A CA 1
ATOM 1754 C C . LEU A 1 237 ? 6.993 -3.692 -16.515 1.00 69.19 237 LEU A C 1
ATOM 1756 O O . LEU A 1 237 ? 6.038 -3.656 -15.746 1.00 69.19 237 LEU A O 1
ATOM 1760 N N . THR A 1 238 ? 7.473 -4.840 -16.996 1.00 69.00 238 THR A N 1
ATOM 1761 C CA . THR A 1 238 ? 6.952 -6.151 -16.573 1.00 69.00 238 THR A CA 1
ATOM 1762 C C . THR A 1 238 ? 7.137 -6.381 -15.075 1.00 69.00 238 THR A C 1
ATOM 1764 O O . THR A 1 238 ? 6.238 -6.901 -14.427 1.00 69.00 238 THR A O 1
ATOM 1767 N N . LEU A 1 239 ? 8.268 -5.943 -14.516 1.00 68.31 239 LEU A N 1
ATOM 1768 C CA . LEU A 1 239 ? 8.643 -6.175 -13.121 1.00 68.31 239 LEU A CA 1
ATOM 1769 C C . LEU A 1 239 ? 7.780 -5.424 -12.088 1.00 68.31 239 LEU A C 1
ATOM 1771 O O . LEU A 1 239 ? 7.435 -6.047 -11.099 1.00 68.31 239 LEU A O 1
ATOM 1775 N N . PRO A 1 240 ? 7.424 -4.134 -12.258 1.00 67.50 240 PRO A N 1
ATOM 1776 C CA . PRO A 1 240 ? 6.537 -3.430 -11.325 1.00 67.50 240 PRO A CA 1
ATOM 1777 C C . PRO A 1 240 ? 5.042 -3.714 -11.556 1.00 67.50 240 PRO A C 1
ATOM 1779 O O . PRO A 1 240 ? 4.216 -3.289 -10.749 1.00 67.50 240 PRO A O 1
ATOM 1782 N N . LEU A 1 241 ? 4.678 -4.356 -12.675 1.00 69.50 241 LEU A N 1
ATOM 1783 C CA . LEU A 1 241 ? 3.301 -4.781 -12.966 1.00 69.50 241 LEU A CA 1
ATOM 1784 C C . LEU A 1 241 ? 2.949 -6.139 -12.339 1.00 69.50 241 LEU A C 1
ATOM 1786 O O . LEU A 1 241 ? 1.764 -6.409 -12.131 1.00 69.50 241 LEU A O 1
ATOM 1790 N N . LEU A 1 242 ? 3.960 -6.981 -12.103 1.00 62.78 242 LEU A N 1
ATOM 1791 C CA . LEU A 1 242 ? 3.861 -8.287 -11.448 1.00 62.78 242 LEU A CA 1
ATOM 1792 C C . LEU A 1 242 ? 4.023 -8.150 -9.932 1.00 62.78 242 LEU A C 1
ATOM 1794 O O . LEU A 1 242 ? 3.270 -8.854 -9.222 1.00 62.78 242 LEU A O 1
#

Foldseek 3Di:
DPPPPPPPDDDPVLVVLVVVLVVVLVVLLCLLVVLLVVFCPDPVSNVLVVVLQVLLVVLVVVVCPPPVNVLVLVVLCVVCVLVVHHLRCLSVLLQLLQLVLLLVLLLVLLVPLVDPPVPPVVVVVVVLLVVLQVLQVVVCVVSVVVVVLVVVVVVVVVVCVVVVNDDVVVVCCCSVPPPVVCVVCDPVVVPQNPHSNSSSVVSNSCNSRPQDPSSVVLSVSSSVVSNVVSDDSSSSSSSSSD

Sequence (242 aa):
MPGGTVTLQWTAAERVRLSGIVATVVALNVAGWSLYLYYTQSLTAASAFAGAGTLAYVLGIRHAFDADHIAAIDDTTRLMLLRGRRPVGVGFFFAMGHSTVVLVLALVVAFAARSAAANHLDALRHAGALASAIVAVTFLTLVGVLNALVLIALVRLWRRLTRGDVDQAAVDRELANRGLMNRMLGGRIRGLIRSSWHMFAVGLLFGLGLETASEVTLLSLQASTAAQGALPALAVLTLPLL